Protein AF-A0A0G4LF86-F1 (afdb_monomer)

pLDDT: mean 70.63, std 22.64, range [29.7, 97.62]

Solvent-accessible surface area (backbone atoms only — not comparable to full-atom values): 16455 Å² total; per-residue (Å²): 138,70,73,84,49,50,74,59,53,55,75,73,51,68,95,87,69,81,66,73,85,77,72,66,87,85,78,80,90,78,83,91,79,82,90,82,87,82,90,82,86,87,81,92,76,87,80,82,91,80,80,92,71,90,79,67,81,82,75,79,76,66,95,80,63,58,70,66,57,53,50,51,52,50,51,52,52,51,48,57,51,48,54,51,51,52,47,55,53,47,58,40,63,68,64,40,75,26,64,70,62,46,40,74,77,49,77,77,81,82,67,90,69,78,78,96,65,88,78,97,77,76,84,63,58,64,60,53,52,51,49,34,52,51,8,53,50,45,54,48,49,54,52,47,54,42,53,50,33,52,65,38,96,48,58,66,64,12,42,52,54,31,49,52,53,50,48,54,56,55,60,48,47,60,80,36,64,95,45,89,55,30,67,45,53,51,54,52,49,52,56,52,48,50,56,49,53,51,52,53,52,49,53,54,51,51,53,51,54,50,55,53,50,70,70,57,78,78,73,81,85,82,87,81,94,72,92,78,80,90,79,89,78,96,78,75,92,69,101,74,66,66,67,63,56,52,53,55,62,71,71,64,122

Mean predicted aligned error: 19.76 Å

Foldseek 3Di:
DCPVCQVVVVVLQDPQDDDPVVPDDDDDDDDDDDDDDDDDDDDDDDDDDDDDDDDDPVVVDDSDDDPVVSVVVSVVSVVVVVVVVCVLVVVLVLQQAQVVLLCVVPPDPPPPDDDPDDDPDDPDVVVSVVSNVSNVVSLVVLLVVLVVLCVDPDNVRSLVVSVVSLVSQVVSLVVQVPHSCSVSSVVSSVVSVVVSVVSVVVVVVVVVVVVCVVVVPPDDDDDDDDDDDDDDDDDDDDDPDPVVVVVVVVVPD

Sequence (253 aa):
MNETLQPDIQKFLPEGLPDASKDGADVKRRPSAASTTPTAAASVATPAPDEEAPVSAEAASLPNGPTHVKQLRTLTLVRSRLDSVIKTFGDAMEFVFPPSELSAASGFLSVSAPEPGTGSFSSGAGEQQNTEEKGQQVLKKLREEVADLLKGDDAIAGIEKAAERVEELKELTMVWKGTAEENGRVRFIEGLAKMVEERHRELLREAEDTAKRETGEGNRPRKGSVKAKAEEAKTILGGYGLMSQLQKLRSGL

Structure (mmCIF, N/CA/C/O backbone):
data_AF-A0A0G4LF86-F1
#
_entry.id   AF-A0A0G4LF86-F1
#
loop_
_atom_site.group_PDB
_atom_site.id
_atom_site.type_symbol
_atom_site.label_atom_id
_atom_site.label_alt_id
_atom_site.label_comp_id
_atom_site.label_asym_id
_atom_site.label_entity_id
_atom_site.label_seq_id
_atom_site.pdbx_PDB_ins_code
_atom_site.Cartn_x
_atom_site.Cartn_y
_atom_site.Cartn_z
_atom_site.occupancy
_atom_site.B_iso_or_equiv
_atom_site.auth_seq_id
_atom_site.auth_comp_id
_atom_site.auth_asym_id
_atom_site.auth_atom_id
_atom_site.pdbx_PDB_model_num
ATOM 1 N N . MET A 1 1 ? 25.215 4.877 -29.136 1.00 47.34 1 MET A N 1
ATOM 2 C CA . MET A 1 1 ? 24.343 5.048 -27.951 1.00 47.34 1 MET A CA 1
ATOM 3 C C . MET A 1 1 ? 24.096 3.753 -27.160 1.00 47.34 1 MET A C 1
ATOM 5 O O . MET A 1 1 ? 23.428 3.831 -26.146 1.00 47.34 1 MET A O 1
ATOM 9 N N . ASN A 1 2 ? 24.666 2.593 -27.533 1.00 54.28 2 ASN A N 1
ATOM 10 C CA . ASN A 1 2 ? 24.475 1.328 -26.789 1.00 54.28 2 ASN A CA 1
ATOM 11 C C . ASN A 1 2 ? 25.634 0.975 -25.832 1.00 54.28 2 ASN A C 1
ATOM 13 O O . ASN A 1 2 ? 25.542 0.000 -25.095 1.00 54.28 2 ASN A O 1
ATOM 17 N N . GLU A 1 3 ? 26.730 1.739 -25.841 1.00 60.41 3 GLU A N 1
ATOM 18 C CA . GLU A 1 3 ? 27.951 1.414 -25.082 1.00 60.41 3 GLU A CA 1
ATOM 19 C C . GLU A 1 3 ? 27.844 1.766 -23.590 1.00 60.41 3 GLU A C 1
ATOM 21 O O . GLU A 1 3 ? 28.448 1.101 -22.757 1.00 60.41 3 GLU A O 1
ATOM 26 N N . THR A 1 4 ? 27.015 2.747 -23.216 1.00 66.62 4 THR A N 1
ATOM 27 C CA . THR A 1 4 ? 26.829 3.159 -21.811 1.00 66.62 4 THR A CA 1
ATOM 28 C C . THR A 1 4 ? 26.008 2.172 -20.979 1.00 66.62 4 THR A C 1
ATOM 30 O O . THR A 1 4 ? 26.032 2.261 -19.759 1.00 66.62 4 THR A O 1
ATOM 33 N N . LEU A 1 5 ? 25.304 1.226 -21.615 1.00 65.81 5 LEU A N 1
ATOM 34 C CA . LEU A 1 5 ? 24.469 0.221 -20.940 1.00 65.81 5 LEU A CA 1
ATOM 35 C C . LEU A 1 5 ? 25.213 -1.090 -20.656 1.00 65.81 5 LEU A C 1
ATOM 37 O O . LEU A 1 5 ? 24.779 -1.864 -19.809 1.00 65.81 5 LEU A O 1
ATOM 41 N N . GLN A 1 6 ? 26.337 -1.346 -21.330 1.00 72.31 6 GLN A N 1
ATOM 42 C CA . GLN A 1 6 ? 27.145 -2.551 -21.117 1.00 72.31 6 GLN A CA 1
ATOM 43 C C . GLN A 1 6 ? 27.557 -2.796 -19.652 1.00 72.31 6 GLN A C 1
ATOM 45 O O . GLN A 1 6 ? 27.387 -3.930 -19.199 1.00 72.31 6 GLN A O 1
ATOM 50 N N . PRO A 1 7 ? 28.036 -1.798 -18.875 1.00 72.69 7 PRO A N 1
ATOM 51 C CA . PRO A 1 7 ? 28.409 -2.041 -17.480 1.00 72.69 7 PRO A CA 1
ATOM 52 C C . PRO A 1 7 ? 27.201 -2.388 -16.604 1.00 72.69 7 PRO A C 1
ATOM 54 O O . PRO A 1 7 ? 27.334 -3.143 -15.643 1.00 72.69 7 PRO A O 1
ATOM 57 N N . ASP A 1 8 ? 26.017 -1.871 -16.935 1.00 71.88 8 ASP A N 1
ATOM 58 C CA . ASP A 1 8 ? 24.794 -2.220 -16.223 1.00 71.88 8 ASP A CA 1
ATOM 59 C C . ASP A 1 8 ? 24.326 -3.619 -16.604 1.00 71.88 8 ASP A C 1
ATOM 61 O O . ASP A 1 8 ? 24.021 -4.391 -15.705 1.00 71.88 8 ASP A O 1
ATOM 65 N N . ILE A 1 9 ? 24.375 -3.990 -17.890 1.00 69.69 9 ILE A N 1
ATOM 66 C CA . ILE A 1 9 ? 24.032 -5.332 -18.393 1.00 69.69 9 ILE A CA 1
ATOM 67 C C . ILE A 1 9 ? 24.897 -6.418 -17.733 1.00 69.69 9 ILE A C 1
ATOM 69 O O . ILE A 1 9 ? 24.381 -7.485 -17.402 1.00 69.69 9 ILE A O 1
ATOM 73 N N . GLN A 1 10 ? 26.177 -6.145 -17.461 1.00 69.50 10 GLN A N 1
ATOM 74 C CA . GLN A 1 10 ? 27.060 -7.081 -16.753 1.00 69.50 10 GLN A CA 1
ATOM 75 C C . GLN A 1 10 ? 26.560 -7.427 -15.339 1.00 69.50 10 GLN A C 1
ATOM 77 O O . GLN A 1 10 ? 26.743 -8.558 -14.900 1.00 69.50 10 GLN A O 1
ATOM 82 N N . LYS A 1 11 ? 25.851 -6.517 -14.653 1.00 72.62 11 LYS A N 1
ATOM 83 C CA . LYS A 1 11 ? 25.234 -6.779 -13.333 1.00 72.62 11 LYS A CA 1
ATOM 84 C C . LYS A 1 11 ? 24.068 -7.772 -13.407 1.00 72.62 11 LYS A C 1
ATOM 86 O O . LYS A 1 11 ? 23.594 -8.250 -12.378 1.00 72.62 11 LYS A O 1
ATOM 91 N N . PHE A 1 12 ? 23.563 -8.045 -14.611 1.00 63.25 12 PHE A N 1
ATOM 92 C CA . PHE A 1 12 ? 22.485 -9.000 -14.866 1.00 63.25 12 PHE A CA 1
ATOM 93 C C . PHE A 1 12 ? 23.005 -10.357 -15.362 1.00 63.25 12 PHE A C 1
ATOM 95 O O . PHE A 1 12 ? 22.199 -11.273 -15.534 1.00 63.25 12 PHE A O 1
ATOM 102 N N . LEU A 1 13 ? 24.317 -10.511 -15.582 1.00 71.12 13 LEU A N 1
ATOM 103 C CA . LEU A 1 13 ? 24.917 -11.792 -15.944 1.00 71.12 13 LEU A CA 1
ATOM 104 C C . LEU A 1 13 ? 25.258 -12.593 -14.675 1.00 71.12 13 LEU A C 1
ATOM 106 O O . LEU A 1 13 ? 25.786 -12.022 -13.722 1.00 71.12 13 LEU A O 1
ATOM 110 N N . PRO A 1 14 ? 24.982 -13.909 -14.640 1.00 66.94 14 PRO A N 1
ATOM 111 C CA . PRO A 1 14 ? 25.433 -14.759 -13.543 1.00 66.94 14 PRO A CA 1
ATOM 112 C C . PRO A 1 14 ? 26.968 -14.749 -13.481 1.00 66.94 14 PRO A C 1
ATOM 114 O O . PRO A 1 14 ? 27.623 -14.835 -14.526 1.00 66.94 14 PRO A O 1
ATOM 117 N N . GLU A 1 15 ? 27.537 -14.632 -12.273 1.00 56.16 15 GLU A N 1
ATOM 118 C CA . GLU A 1 15 ? 28.992 -14.634 -12.064 1.00 56.16 15 GLU A CA 1
ATOM 119 C C . GLU A 1 15 ? 29.623 -15.832 -12.792 1.00 56.16 15 GLU A C 1
ATOM 121 O O . GLU A 1 15 ? 29.337 -16.990 -12.488 1.00 56.16 15 GLU A O 1
ATOM 126 N N . GLY A 1 16 ? 30.455 -15.554 -13.804 1.00 55.31 16 GLY A N 1
ATOM 127 C CA . GLY A 1 16 ? 31.191 -16.579 -14.552 1.00 55.31 16 GLY A CA 1
ATOM 128 C C . GLY A 1 16 ? 30.917 -16.687 -16.057 1.00 55.31 16 GLY A C 1
ATOM 129 O O . GLY A 1 16 ? 31.476 -17.589 -16.687 1.00 55.31 16 GLY A O 1
ATOM 130 N N . LEU A 1 17 ? 30.119 -15.806 -16.676 1.00 53.34 17 LEU A N 1
ATOM 131 C CA . LEU A 1 17 ? 30.074 -15.699 -18.145 1.00 53.34 17 LEU A CA 1
ATOM 132 C C . LEU A 1 17 ? 30.996 -14.572 -18.650 1.00 53.34 17 LEU A C 1
ATOM 134 O O . LEU A 1 17 ? 30.827 -13.429 -18.224 1.00 53.34 17 LEU A O 1
ATOM 138 N N . PRO A 1 18 ? 31.955 -14.855 -19.557 1.00 52.56 18 PRO A N 1
ATOM 139 C CA . PRO A 1 18 ? 32.754 -13.808 -20.176 1.00 52.56 18 PRO A CA 1
ATOM 140 C C . PRO A 1 18 ? 31.882 -12.914 -21.061 1.00 52.56 18 PRO A C 1
ATOM 142 O O . PRO A 1 18 ? 30.923 -13.361 -21.694 1.00 52.56 18 PRO A O 1
ATOM 145 N N . ASP A 1 19 ? 32.246 -11.638 -21.088 1.00 54.94 19 ASP A N 1
ATOM 146 C CA . ASP A 1 19 ? 31.599 -10.600 -21.877 1.00 54.94 19 ASP A CA 1
ATOM 147 C C . ASP A 1 19 ? 31.704 -10.925 -23.377 1.00 54.94 19 ASP A C 1
ATOM 149 O O . ASP A 1 19 ? 32.798 -10.939 -23.945 1.00 54.94 19 ASP A O 1
ATOM 153 N N . ALA A 1 20 ? 30.564 -11.176 -24.028 1.00 55.06 20 ALA A N 1
ATOM 154 C CA . ALA A 1 20 ? 30.496 -11.460 -25.463 1.00 55.06 20 ALA A CA 1
ATOM 155 C C . ALA A 1 20 ? 30.977 -10.280 -26.336 1.00 55.06 20 ALA A C 1
ATOM 157 O O . ALA A 1 20 ? 31.131 -10.435 -27.543 1.00 55.06 20 ALA A O 1
ATOM 158 N N . SER A 1 21 ? 31.231 -9.105 -25.747 1.00 52.53 21 SER A N 1
ATOM 159 C CA . SER A 1 21 ? 31.847 -7.970 -26.439 1.00 52.53 21 SER A CA 1
ATOM 160 C C . SER A 1 21 ? 33.374 -8.071 -26.583 1.00 52.53 21 SER A C 1
ATOM 162 O O . SER A 1 21 ? 33.952 -7.297 -27.346 1.00 52.53 21 SER A O 1
ATOM 164 N N . LYS A 1 22 ? 34.040 -9.024 -25.910 1.00 49.78 22 LYS A N 1
ATOM 165 C CA . LYS A 1 22 ? 35.500 -9.214 -26.018 1.00 49.78 22 LYS A CA 1
ATOM 166 C C . LYS A 1 22 ? 35.935 -10.186 -27.120 1.00 49.78 22 LYS A C 1
ATOM 168 O O . LYS A 1 22 ? 37.069 -10.079 -27.576 1.00 49.78 22 LYS A O 1
ATOM 173 N N . ASP A 1 23 ? 35.036 -11.037 -27.611 1.00 45.81 23 ASP A N 1
ATOM 174 C CA . ASP A 1 23 ? 35.306 -12.003 -28.684 1.00 45.81 23 ASP A CA 1
ATOM 175 C C . ASP A 1 23 ? 34.405 -11.721 -29.896 1.00 45.81 23 ASP A C 1
ATOM 177 O O . ASP A 1 23 ? 33.362 -12.346 -30.081 1.00 45.81 23 ASP A O 1
ATOM 181 N N . GLY A 1 24 ? 34.767 -10.737 -30.726 1.00 38.16 24 GLY A N 1
ATOM 182 C CA . GLY A 1 24 ? 33.924 -10.391 -31.875 1.00 38.16 24 GLY A CA 1
ATOM 183 C C . GLY A 1 24 ? 34.435 -9.303 -32.813 1.00 38.16 24 GLY A C 1
ATOM 184 O O . GLY A 1 24 ? 33.628 -8.564 -33.373 1.00 38.16 24 GLY A O 1
ATOM 185 N N . ALA A 1 25 ? 35.749 -9.190 -33.013 1.00 43.00 25 ALA A N 1
ATOM 186 C CA . ALA A 1 25 ? 36.250 -8.597 -34.248 1.00 43.00 25 ALA A CA 1
ATOM 187 C C . ALA A 1 25 ? 36.051 -9.621 -35.382 1.00 43.00 25 ALA A C 1
ATOM 189 O O . ALA A 1 25 ? 36.478 -10.765 -35.263 1.00 43.00 25 ALA A O 1
ATOM 190 N N . ASP A 1 26 ? 35.419 -9.181 -36.472 1.00 42.41 26 ASP A N 1
ATOM 191 C CA . ASP A 1 26 ? 35.193 -9.916 -37.728 1.00 42.41 26 ASP A CA 1
ATOM 192 C C . ASP A 1 26 ? 33.980 -10.876 -37.781 1.00 42.41 26 ASP A C 1
ATOM 194 O O . ASP A 1 26 ? 34.097 -12.091 -37.905 1.00 42.41 26 ASP A O 1
ATOM 198 N N . VAL A 1 27 ? 32.764 -10.311 -37.813 1.00 39.41 27 VAL A N 1
ATOM 199 C CA . VAL A 1 27 ? 31.666 -10.920 -38.587 1.00 39.41 27 VAL A CA 1
ATOM 200 C C . VAL A 1 27 ? 31.181 -9.920 -39.626 1.00 39.41 27 VAL A C 1
ATOM 202 O O . VAL A 1 27 ? 30.462 -8.953 -39.371 1.00 39.41 27 VAL A O 1
ATOM 205 N N . LYS A 1 28 ? 31.658 -10.169 -40.839 1.00 37.38 28 LYS A N 1
ATOM 206 C CA . LYS A 1 28 ? 31.369 -9.468 -42.081 1.00 37.38 28 LYS A CA 1
ATOM 207 C C . LYS A 1 28 ? 29.861 -9.343 -42.321 1.00 37.38 28 LYS A C 1
ATOM 209 O O . LYS A 1 28 ? 29.145 -10.337 -42.417 1.00 37.38 28 LYS A O 1
ATOM 214 N N . ARG A 1 29 ? 29.401 -8.099 -42.494 1.00 43.75 29 ARG A N 1
ATOM 215 C CA . ARG A 1 29 ? 28.088 -7.748 -43.059 1.00 43.75 29 ARG A CA 1
ATOM 216 C C . ARG A 1 29 ? 27.824 -8.557 -44.336 1.00 43.75 29 ARG A C 1
ATOM 218 O O . ARG A 1 29 ? 28.627 -8.498 -45.267 1.00 43.75 29 ARG A O 1
ATOM 225 N N . ARG A 1 30 ? 26.658 -9.201 -44.436 1.00 34.41 30 ARG A N 1
ATOM 226 C CA . ARG A 1 30 ? 26.078 -9.619 -45.722 1.00 34.41 30 ARG A CA 1
ATOM 227 C C . ARG A 1 30 ? 24.570 -9.313 -45.737 1.00 34.41 30 ARG A C 1
ATOM 229 O O . ARG A 1 30 ? 23.933 -9.485 -44.701 1.00 34.41 30 ARG A O 1
ATOM 236 N N . PRO A 1 31 ? 24.022 -8.767 -46.842 1.00 41.94 31 PRO A N 1
ATOM 237 C CA . PRO A 1 31 ? 22.765 -8.027 -46.812 1.00 41.94 31 PRO A CA 1
ATOM 238 C C . PRO A 1 31 ? 21.517 -8.897 -47.009 1.00 41.94 31 PRO A C 1
ATOM 240 O O . PRO A 1 31 ? 21.578 -10.022 -47.496 1.00 41.94 31 PRO A O 1
ATOM 243 N N . SER A 1 32 ? 20.398 -8.271 -46.641 1.00 38.66 32 SER A N 1
ATOM 244 C CA . SER A 1 32 ? 18.997 -8.640 -46.852 1.00 38.66 32 SER A CA 1
ATOM 245 C C . SER A 1 32 ? 18.664 -9.132 -48.268 1.00 38.66 32 SER A C 1
ATOM 247 O O . SER A 1 32 ? 19.041 -8.486 -49.247 1.00 38.66 32 SER A O 1
ATOM 249 N N . ALA A 1 33 ? 17.880 -10.215 -48.356 1.00 33.06 33 ALA A N 1
ATOM 250 C CA . ALA A 1 33 ? 17.027 -10.535 -49.501 1.00 33.06 33 ALA A CA 1
ATOM 251 C C . ALA A 1 33 ? 15.852 -11.456 -49.089 1.00 33.06 33 ALA A C 1
ATOM 253 O O . ALA A 1 33 ? 16.054 -12.599 -48.698 1.00 33.06 33 ALA A O 1
ATOM 254 N N . ALA A 1 34 ? 14.645 -10.890 -49.180 1.00 32.25 34 ALA A N 1
ATOM 255 C CA . ALA A 1 34 ? 13.393 -11.446 -49.713 1.00 32.25 34 ALA A CA 1
ATOM 256 C C . ALA A 1 34 ? 12.906 -12.877 -49.346 1.00 32.25 34 ALA A C 1
ATOM 258 O O . ALA A 1 34 ? 13.444 -13.882 -49.791 1.00 32.25 34 ALA A O 1
ATOM 259 N N . SER A 1 35 ? 11.761 -12.894 -48.645 1.00 38.56 35 SER A N 1
ATOM 260 C CA . SER A 1 35 ? 10.520 -13.660 -48.908 1.00 38.56 35 SER A CA 1
ATOM 261 C C . SER A 1 35 ? 10.581 -15.097 -49.453 1.00 38.56 35 SER A C 1
ATOM 263 O O . SER A 1 35 ? 10.886 -15.284 -50.623 1.00 38.56 35 SER A O 1
ATOM 265 N N . THR A 1 36 ? 10.016 -16.041 -48.687 1.00 32.69 36 THR A N 1
ATOM 266 C CA . THR A 1 36 ? 9.050 -17.054 -49.176 1.00 32.69 36 THR A CA 1
ATOM 267 C C . THR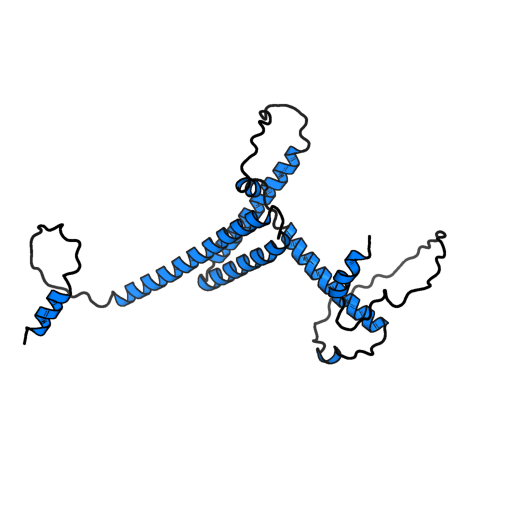 A 1 36 ? 8.313 -17.694 -47.993 1.00 32.69 36 THR A C 1
ATOM 269 O O . THR A 1 36 ? 8.938 -18.248 -47.094 1.00 32.69 36 THR A O 1
ATOM 272 N N . THR A 1 37 ? 6.981 -17.634 -48.008 1.00 39.03 37 THR A N 1
ATOM 273 C CA . THR A 1 37 ? 6.076 -18.514 -47.244 1.00 39.03 37 THR A CA 1
ATOM 274 C C . THR A 1 37 ? 6.182 -19.958 -47.748 1.00 39.03 37 THR A C 1
ATOM 276 O O . THR A 1 37 ? 6.418 -20.152 -48.943 1.00 39.03 37 THR A O 1
ATOM 279 N N . PRO A 1 38 ? 5.900 -20.964 -46.901 1.00 42.81 38 PRO A N 1
ATOM 280 C CA . PRO A 1 38 ? 4.684 -21.732 -47.175 1.00 42.81 38 PRO A CA 1
ATOM 281 C C . PRO A 1 38 ? 3.880 -22.169 -45.935 1.00 42.81 38 PRO A C 1
ATOM 283 O O . PRO A 1 38 ? 4.399 -22.477 -44.867 1.00 42.81 38 PRO A O 1
ATOM 286 N N . THR A 1 39 ? 2.572 -22.213 -46.172 1.00 29.70 39 THR A N 1
ATOM 287 C CA . THR A 1 39 ? 1.485 -22.910 -45.475 1.00 29.70 39 THR A CA 1
ATOM 288 C C . THR A 1 39 ? 1.767 -24.398 -45.221 1.00 29.70 39 THR A C 1
ATOM 290 O O . THR A 1 39 ? 2.185 -25.078 -46.152 1.00 29.70 39 THR A O 1
ATOM 293 N N . ALA A 1 40 ? 1.429 -24.916 -44.028 1.00 32.41 40 ALA A N 1
ATOM 294 C CA . ALA A 1 40 ? 0.478 -26.031 -43.821 1.00 32.41 40 ALA A CA 1
ATOM 295 C C . ALA A 1 40 ? 0.512 -26.611 -42.385 1.00 32.41 40 ALA A C 1
ATOM 297 O O . ALA A 1 40 ? 1.510 -27.166 -41.948 1.00 32.41 40 ALA A O 1
ATOM 298 N N . ALA A 1 41 ? -0.637 -26.478 -41.714 1.00 31.64 41 ALA A N 1
ATOM 299 C CA . ALA A 1 41 ? -1.376 -27.444 -40.889 1.00 31.64 41 ALA A CA 1
ATOM 300 C C . ALA A 1 41 ? -0.693 -28.401 -39.874 1.00 31.64 41 ALA A C 1
ATOM 302 O O . ALA A 1 41 ? 0.139 -29.232 -40.211 1.00 31.64 41 ALA A O 1
ATOM 303 N N . ALA A 1 42 ? -1.331 -28.398 -38.691 1.00 32.81 42 ALA A N 1
ATOM 304 C CA . ALA A 1 42 ? -1.527 -29.479 -37.714 1.00 32.81 42 ALA A CA 1
ATOM 305 C C . ALA A 1 42 ? -0.371 -29.838 -36.759 1.00 32.81 42 ALA A C 1
ATOM 307 O O . ALA A 1 42 ? 0.578 -30.517 -37.119 1.00 32.81 42 ALA A O 1
ATOM 308 N N . SER A 1 43 ? -0.537 -29.535 -35.468 1.00 32.72 43 SER A N 1
ATOM 309 C CA . SER A 1 43 ? -1.156 -30.491 -34.535 1.00 32.72 43 SER A CA 1
ATOM 310 C C . SER A 1 43 ? -1.264 -29.884 -33.135 1.00 32.72 43 SER A C 1
ATOM 312 O O . SER A 1 43 ? -0.302 -29.360 -32.584 1.00 32.72 43 SER A O 1
ATOM 314 N N . VAL A 1 44 ? -2.464 -29.982 -32.571 1.00 40.28 44 VAL A N 1
ATOM 315 C CA . VAL A 1 44 ? -2.785 -29.725 -31.165 1.00 40.28 44 VAL A CA 1
ATOM 316 C C . VAL A 1 44 ? -2.090 -30.776 -30.299 1.00 40.28 44 VAL A C 1
ATOM 318 O O . VAL A 1 44 ? -2.199 -31.965 -30.591 1.00 40.28 44 VAL A O 1
ATOM 321 N N . ALA A 1 45 ? -1.431 -30.347 -29.223 1.00 33.81 45 ALA A N 1
ATOM 322 C CA . ALA A 1 45 ? -1.167 -31.185 -28.057 1.00 33.81 45 ALA A CA 1
ATOM 323 C C . ALA A 1 45 ? -0.967 -30.300 -26.817 1.00 33.81 45 ALA A C 1
ATOM 325 O O . ALA A 1 45 ? 0.068 -29.662 -26.637 1.00 33.81 45 ALA A O 1
ATOM 326 N N . THR A 1 46 ? -1.997 -30.254 -25.979 1.00 40.12 46 THR A N 1
ATOM 327 C CA . THR A 1 46 ? -1.936 -29.873 -24.564 1.00 40.12 46 THR A CA 1
ATOM 328 C C . THR A 1 46 ? -0.993 -30.828 -23.819 1.00 40.12 46 THR A C 1
ATOM 330 O O . THR A 1 46 ? -0.955 -32.015 -24.153 1.00 40.12 46 THR A O 1
ATOM 333 N N . PRO A 1 47 ? -0.302 -30.364 -22.766 1.00 38.69 47 PRO A N 1
ATOM 334 C CA . PRO A 1 47 ? -0.567 -31.004 -21.478 1.00 38.69 47 PRO A CA 1
ATOM 335 C C . PRO A 1 47 ? -0.658 -30.017 -20.304 1.00 38.69 47 PRO A C 1
ATOM 337 O O . PRO A 1 47 ? 0.015 -28.990 -20.252 1.00 38.69 47 PRO A O 1
ATOM 340 N N . ALA A 1 48 ? -1.553 -30.371 -19.383 1.00 37.91 48 ALA A N 1
ATOM 341 C CA . ALA A 1 48 ? -1.731 -29.817 -18.044 1.00 37.91 48 ALA A CA 1
ATOM 342 C C . ALA A 1 48 ? -0.634 -30.366 -17.083 1.00 37.91 48 ALA A C 1
ATOM 344 O O . ALA A 1 48 ? 0.165 -31.197 -17.519 1.00 37.91 48 ALA A O 1
ATOM 345 N N . PRO A 1 49 ? -0.541 -29.872 -15.832 1.00 45.25 49 PRO A N 1
ATOM 346 C CA . PRO A 1 49 ? 0.706 -29.753 -15.080 1.00 45.25 49 PRO A CA 1
ATOM 347 C C . PRO A 1 49 ? 1.077 -31.037 -14.334 1.00 45.25 49 PRO A C 1
ATOM 349 O O . PRO A 1 49 ? 0.205 -31.674 -13.751 1.00 45.25 49 PRO A O 1
ATOM 352 N N . ASP A 1 50 ? 2.372 -31.353 -14.303 1.00 37.19 50 ASP A N 1
ATOM 353 C CA . ASP A 1 50 ? 2.941 -32.342 -13.387 1.00 37.19 50 ASP A CA 1
ATOM 354 C C . ASP A 1 50 ? 3.843 -31.670 -12.349 1.00 37.19 50 ASP A C 1
ATOM 356 O O . ASP A 1 50 ? 4.454 -30.625 -12.585 1.00 37.19 50 ASP A O 1
ATOM 360 N N . GLU A 1 51 ? 3.838 -32.316 -11.193 1.00 39.00 51 GLU A N 1
ATOM 361 C CA . GLU A 1 51 ? 4.262 -31.902 -9.866 1.00 39.00 51 GLU A CA 1
ATOM 362 C C . GLU A 1 51 ? 5.702 -31.380 -9.738 1.00 39.00 51 GLU A C 1
ATOM 364 O O . GLU A 1 51 ? 6.650 -31.836 -10.382 1.00 39.00 51 GLU A O 1
ATOM 369 N N . GLU A 1 52 ? 5.852 -30.442 -8.802 1.00 51.56 52 GLU A N 1
ATOM 370 C CA . GLU A 1 52 ? 7.121 -29.995 -8.244 1.00 51.56 52 GLU A CA 1
ATOM 371 C C . GLU A 1 52 ? 7.868 -31.164 -7.582 1.00 51.56 52 GLU A C 1
ATOM 373 O O . GLU A 1 52 ? 7.417 -31.738 -6.591 1.00 51.56 52 GLU A O 1
ATOM 378 N N . ALA A 1 53 ? 9.068 -31.461 -8.078 1.00 40.59 53 ALA A N 1
ATOM 379 C CA . ALA A 1 53 ? 10.085 -32.192 -7.331 1.00 40.59 53 ALA A CA 1
ATOM 380 C C . ALA A 1 53 ? 11.357 -31.327 -7.236 1.00 40.59 53 ALA A C 1
ATOM 382 O O . ALA A 1 53 ? 11.777 -30.734 -8.236 1.00 40.59 53 ALA A O 1
ATOM 383 N N . PRO A 1 54 ? 11.986 -31.229 -6.049 1.00 46.75 54 PRO A N 1
ATOM 384 C CA . PRO A 1 54 ? 13.047 -30.270 -5.786 1.00 46.75 54 PRO A CA 1
ATOM 385 C C . PRO A 1 54 ? 14.351 -30.755 -6.420 1.00 46.75 54 PRO A C 1
ATOM 387 O O . PRO A 1 54 ? 14.982 -31.700 -5.945 1.00 46.75 54 PRO A O 1
ATOM 390 N N . VAL A 1 55 ? 14.787 -30.104 -7.499 1.00 45.97 55 VAL A N 1
ATOM 391 C CA . VAL A 1 55 ? 16.123 -30.357 -8.046 1.00 45.97 55 VAL A CA 1
ATOM 392 C C . VAL A 1 55 ? 17.162 -29.664 -7.168 1.00 45.97 55 VAL A C 1
ATOM 394 O O . VAL A 1 55 ? 17.221 -28.441 -7.064 1.00 45.97 55 VAL A O 1
ATOM 397 N N . SER A 1 56 ? 17.952 -30.493 -6.489 1.00 41.75 56 SER A N 1
ATOM 398 C CA . SER A 1 56 ? 19.027 -30.130 -5.573 1.00 41.75 56 SER A CA 1
ATOM 399 C C . SER A 1 56 ? 19.930 -29.012 -6.102 1.00 41.75 56 SER A C 1
ATOM 401 O O . SER A 1 56 ? 20.455 -29.072 -7.215 1.00 41.75 56 SER A O 1
ATOM 403 N N . ALA A 1 57 ? 20.201 -28.046 -5.224 1.00 52.28 57 ALA A N 1
ATOM 404 C CA . ALA A 1 57 ? 21.132 -26.934 -5.411 1.00 52.28 57 ALA A CA 1
ATOM 405 C C . ALA A 1 57 ? 22.613 -27.352 -5.610 1.00 52.28 57 ALA A C 1
ATOM 407 O O . ALA A 1 57 ? 23.472 -26.501 -5.824 1.00 52.28 57 ALA A O 1
ATOM 408 N N . GLU A 1 58 ? 22.928 -28.649 -5.599 1.00 46.22 58 GLU A N 1
ATOM 409 C CA . GLU A 1 58 ? 24.296 -29.184 -5.684 1.00 46.22 58 GLU A CA 1
ATOM 410 C C . GLU A 1 58 ? 24.866 -29.224 -7.124 1.00 46.22 58 GLU A C 1
ATOM 412 O O . GLU A 1 58 ? 26.059 -29.431 -7.320 1.00 46.22 58 GLU A O 1
ATOM 417 N N . ALA A 1 59 ? 24.050 -29.005 -8.165 1.00 45.88 59 ALA A N 1
ATOM 418 C CA . ALA A 1 59 ? 24.510 -28.986 -9.566 1.00 45.88 59 ALA A CA 1
ATOM 419 C C . ALA A 1 59 ? 24.869 -27.576 -10.090 1.00 45.88 59 ALA A C 1
ATOM 421 O O . ALA A 1 59 ? 25.132 -27.392 -11.285 1.00 45.88 59 ALA A O 1
ATOM 422 N N . ALA A 1 60 ? 24.861 -26.568 -9.214 1.00 51.78 60 ALA A N 1
ATOM 423 C CA . ALA A 1 60 ? 25.012 -25.160 -9.576 1.00 51.78 60 ALA A CA 1
ATOM 424 C C . ALA A 1 60 ? 26.465 -24.714 -9.853 1.00 51.78 60 ALA A C 1
ATOM 426 O O . ALA A 1 60 ? 26.668 -23.595 -10.316 1.00 51.78 60 ALA A O 1
ATOM 427 N N . SER A 1 61 ? 27.478 -25.563 -9.634 1.00 51.81 61 SER A N 1
ATOM 428 C CA . SER A 1 61 ? 28.891 -25.140 -9.614 1.00 51.81 61 SER A CA 1
ATOM 429 C C . SER A 1 61 ? 29.833 -25.887 -10.570 1.00 51.81 61 SER A C 1
ATOM 431 O O . SER A 1 61 ? 31.032 -25.967 -10.314 1.00 51.81 61 SER A O 1
ATOM 433 N N . LEU A 1 62 ? 29.354 -26.396 -11.713 1.00 50.97 62 LEU A N 1
ATOM 434 C CA . LEU A 1 62 ? 30.260 -26.879 -12.767 1.00 50.97 62 LEU A CA 1
ATOM 435 C C . LEU A 1 62 ? 30.507 -25.788 -13.829 1.00 50.97 62 LEU A C 1
ATOM 437 O O . LEU A 1 62 ? 29.684 -25.626 -14.739 1.00 50.97 62 LEU A O 1
ATOM 441 N N . PRO A 1 63 ? 31.651 -25.071 -13.784 1.00 58.81 63 PRO A N 1
ATOM 442 C CA . PRO A 1 63 ? 31.988 -24.009 -14.739 1.00 58.81 63 PRO A CA 1
ATOM 443 C C . PRO A 1 63 ? 32.206 -24.504 -16.184 1.00 58.81 63 PRO A C 1
ATOM 445 O O . PRO A 1 63 ? 32.345 -23.688 -17.096 1.00 58.81 63 PRO A O 1
ATOM 448 N N . ASN A 1 64 ? 32.160 -25.818 -16.436 1.00 60.44 64 ASN A N 1
ATOM 449 C CA . ASN A 1 64 ? 32.513 -26.450 -17.716 1.00 60.44 64 ASN A CA 1
ATOM 450 C C . ASN A 1 64 ? 31.342 -27.144 -18.440 1.00 60.44 64 ASN A C 1
ATOM 452 O O . ASN A 1 64 ? 31.555 -28.045 -19.247 1.00 60.44 64 ASN A O 1
ATOM 456 N N . GLY A 1 65 ? 30.096 -26.741 -18.174 1.00 66.38 65 GLY A N 1
ATOM 457 C CA . GLY A 1 65 ? 28.946 -27.220 -18.953 1.00 66.38 65 GLY A CA 1
ATOM 458 C C . GLY A 1 65 ? 28.972 -26.747 -20.423 1.00 66.38 65 GLY A C 1
ATOM 459 O O . GLY A 1 65 ? 29.533 -25.681 -20.699 1.00 66.38 65 GLY A O 1
ATOM 460 N N . PRO A 1 66 ? 28.340 -27.484 -21.364 1.00 86.69 66 PRO A N 1
ATOM 461 C CA . PRO A 1 66 ? 28.206 -27.068 -22.763 1.00 86.69 66 PRO A CA 1
ATOM 462 C C . PRO A 1 66 ? 27.608 -25.660 -22.893 1.00 86.69 66 PRO A C 1
ATOM 464 O O . PRO A 1 66 ? 26.740 -25.271 -22.108 1.00 86.69 66 PRO A O 1
ATOM 467 N N . THR A 1 67 ? 28.031 -24.901 -23.906 1.00 82.50 67 THR A N 1
ATOM 468 C CA . THR A 1 67 ? 27.603 -23.505 -24.141 1.00 82.50 67 THR A CA 1
ATOM 469 C C . THR A 1 67 ? 26.082 -23.349 -24.178 1.00 82.50 67 THR A C 1
ATOM 471 O O . THR A 1 67 ? 25.547 -22.453 -23.530 1.00 82.50 67 THR A O 1
ATOM 474 N N . HIS A 1 68 ? 25.374 -24.268 -24.838 1.00 84.56 68 HIS A N 1
ATOM 475 C CA . HIS A 1 68 ? 23.910 -24.274 -24.899 1.00 84.56 68 HIS A CA 1
ATOM 476 C C . HIS A 1 68 ? 23.250 -24.457 -23.524 1.00 84.56 68 HIS A C 1
ATOM 478 O O . HIS A 1 68 ? 22.234 -23.831 -23.243 1.00 84.56 68 HIS A O 1
ATOM 484 N N . VAL A 1 69 ? 23.844 -25.250 -22.625 1.00 86.25 69 VAL A N 1
ATOM 485 C CA . VAL A 1 69 ? 23.324 -25.439 -21.259 1.00 86.25 69 VAL A CA 1
ATOM 486 C C . VAL A 1 69 ? 23.502 -24.162 -20.436 1.00 86.25 69 VAL A C 1
ATOM 488 O O . VAL A 1 69 ? 22.600 -23.780 -19.693 1.00 86.25 69 VAL A O 1
ATOM 491 N N . LYS A 1 70 ? 24.632 -23.459 -20.596 1.00 85.00 70 LYS A N 1
ATOM 492 C CA . LYS A 1 70 ? 24.845 -22.143 -19.971 1.00 85.00 70 LYS A CA 1
ATOM 493 C C . LYS A 1 70 ? 23.836 -21.115 -20.489 1.00 85.00 70 LYS A C 1
ATOM 495 O O . LYS A 1 70 ? 23.214 -20.430 -19.689 1.00 85.00 70 LYS A O 1
ATOM 500 N N . GLN A 1 71 ? 23.625 -21.062 -21.806 1.00 85.94 71 GLN A N 1
ATOM 501 C CA . GLN A 1 71 ? 22.638 -20.177 -22.433 1.00 85.94 71 GLN A CA 1
ATOM 502 C C . GLN A 1 71 ? 21.217 -20.455 -21.933 1.00 85.94 71 GLN A C 1
ATOM 504 O O . GLN A 1 71 ? 20.520 -19.516 -21.567 1.00 85.94 71 GLN A O 1
ATOM 509 N N . LEU A 1 72 ? 20.803 -21.724 -21.853 1.00 91.38 72 LEU A N 1
ATOM 510 C CA . LEU A 1 72 ? 19.489 -22.095 -21.321 1.00 91.38 72 LEU A CA 1
ATOM 511 C C . LEU A 1 72 ? 19.323 -21.667 -19.859 1.00 91.38 72 LEU A C 1
ATOM 513 O O . LEU A 1 72 ? 18.299 -21.087 -19.521 1.00 91.38 72 LEU A O 1
ATOM 517 N N . ARG A 1 73 ? 20.336 -21.867 -19.005 1.00 86.75 73 ARG A N 1
ATOM 518 C CA . ARG A 1 73 ? 20.304 -21.402 -17.604 1.00 86.75 73 ARG A CA 1
ATOM 519 C C . ARG A 1 73 ? 20.174 -19.884 -17.508 1.00 86.75 73 ARG A C 1
ATOM 521 O O . ARG A 1 73 ? 19.353 -19.397 -16.736 1.00 86.75 73 ARG A O 1
ATOM 528 N N . THR A 1 74 ? 20.941 -19.145 -18.311 1.00 89.81 74 THR A N 1
ATOM 529 C CA . THR A 1 74 ? 20.832 -17.684 -18.380 1.00 89.81 74 THR A CA 1
ATOM 530 C C . THR A 1 74 ? 19.440 -17.261 -18.843 1.00 89.81 74 THR A C 1
ATOM 532 O O . THR A 1 74 ? 18.854 -16.378 -18.231 1.00 89.81 74 THR A O 1
ATOM 535 N N . LEU A 1 75 ? 18.869 -17.904 -19.868 1.00 94.00 75 LEU A N 1
ATOM 536 C CA . LEU A 1 75 ? 17.512 -17.602 -20.335 1.00 94.00 75 LEU A CA 1
ATOM 537 C C . LEU A 1 75 ? 16.449 -17.914 -19.273 1.00 94.00 75 LEU A C 1
ATOM 539 O O . LEU A 1 75 ? 1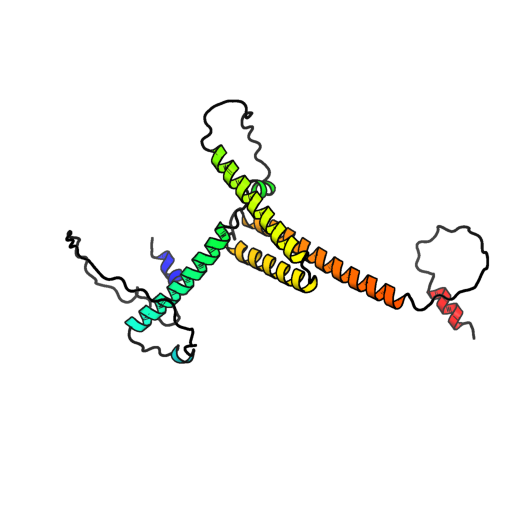5.528 -17.119 -19.109 1.00 94.00 75 LEU A O 1
ATOM 543 N N . THR A 1 76 ? 16.587 -19.006 -18.515 1.00 93.12 76 THR A N 1
ATOM 544 C CA . THR A 1 76 ? 15.689 -19.323 -17.393 1.00 93.12 76 THR A CA 1
ATOM 545 C C . THR A 1 76 ? 15.768 -18.265 -16.292 1.00 93.12 76 THR A C 1
ATOM 547 O O . THR A 1 76 ? 14.730 -17.810 -15.821 1.00 93.12 76 THR A O 1
ATOM 550 N N . LEU A 1 77 ? 16.975 -17.819 -15.925 1.00 92.44 77 LEU A N 1
ATOM 551 C CA . LEU A 1 77 ? 17.175 -16.765 -14.924 1.00 92.44 77 LEU A CA 1
ATOM 552 C C . LEU A 1 77 ? 16.643 -15.404 -15.397 1.00 92.44 77 LEU A C 1
ATOM 554 O O . LEU A 1 77 ? 16.013 -14.671 -14.637 1.00 92.44 77 LEU A O 1
ATOM 558 N N . VAL A 1 78 ? 16.893 -15.052 -16.660 1.00 95.50 78 VAL A N 1
ATOM 559 C CA . VAL A 1 78 ? 16.363 -13.820 -17.256 1.00 95.50 78 VAL A CA 1
ATOM 560 C C . VAL A 1 78 ? 14.841 -13.873 -17.282 1.00 95.50 78 VAL A C 1
ATOM 562 O O . VAL A 1 78 ? 14.210 -12.890 -16.906 1.00 95.50 78 VAL A O 1
ATOM 565 N N . ARG A 1 79 ? 14.245 -15.014 -17.649 1.00 95.56 79 ARG A N 1
ATOM 566 C CA . ARG A 1 79 ? 12.792 -15.201 -17.614 1.00 95.56 79 ARG A CA 1
ATOM 567 C C . ARG A 1 79 ? 12.237 -14.998 -16.206 1.00 95.56 79 ARG A C 1
ATOM 569 O O . ARG A 1 79 ? 11.370 -14.152 -16.044 1.00 95.56 79 ARG A O 1
ATOM 576 N N . SER A 1 80 ? 12.776 -15.680 -15.191 1.00 94.75 80 SER A N 1
ATOM 577 C CA . SER A 1 80 ? 12.284 -15.535 -13.812 1.00 94.75 80 SER A CA 1
ATOM 578 C C . SER A 1 80 ? 12.421 -14.101 -13.293 1.00 94.75 80 SER A C 1
ATOM 580 O O . SER A 1 80 ? 11.553 -13.604 -12.578 1.00 94.75 80 SER A O 1
ATOM 582 N N . ARG A 1 81 ? 13.497 -13.402 -13.678 1.00 93.44 81 ARG A N 1
ATOM 583 C CA . ARG A 1 81 ? 13.697 -11.996 -13.316 1.00 93.44 81 ARG A CA 1
ATOM 584 C C . ARG A 1 81 ? 12.713 -11.072 -14.030 1.00 93.44 81 ARG A C 1
ATOM 586 O O . ARG A 1 81 ? 12.200 -10.153 -13.401 1.00 93.44 81 ARG A O 1
ATOM 593 N N . LEU A 1 82 ? 12.443 -11.305 -15.313 1.00 96.81 82 LEU A N 1
ATOM 594 C CA . LEU A 1 82 ? 11.441 -10.545 -16.060 1.00 96.81 82 LEU A CA 1
ATOM 595 C C . LEU A 1 82 ? 10.036 -10.780 -15.503 1.00 96.81 82 LEU A C 1
ATOM 597 O O . LEU A 1 82 ? 9.318 -9.805 -15.322 1.00 96.81 82 LEU A O 1
ATOM 601 N N . ASP A 1 83 ? 9.676 -12.017 -15.158 1.00 96.75 83 ASP A N 1
ATOM 602 C CA . ASP A 1 83 ? 8.379 -12.339 -14.551 1.00 96.75 83 ASP A CA 1
ATOM 603 C C . ASP A 1 83 ? 8.187 -11.579 -13.223 1.00 96.75 83 ASP A C 1
ATOM 605 O O . ASP A 1 83 ? 7.134 -10.986 -12.988 1.00 96.75 83 ASP A O 1
ATOM 609 N N . SER A 1 84 ? 9.233 -11.499 -12.391 1.00 95.12 84 SER A N 1
ATOM 610 C CA . SER A 1 84 ? 9.218 -10.692 -11.163 1.00 95.12 84 SER A CA 1
ATOM 611 C C . SER A 1 84 ? 9.066 -9.193 -11.439 1.00 95.12 84 SER A C 1
ATOM 613 O O . SER A 1 84 ? 8.247 -8.550 -10.792 1.00 95.12 84 SER A O 1
ATOM 615 N N . VAL A 1 85 ? 9.810 -8.632 -12.398 1.00 95.62 85 VAL A N 1
ATOM 616 C CA . VAL A 1 85 ? 9.706 -7.204 -12.753 1.00 95.62 85 VAL A CA 1
ATOM 617 C C . VAL A 1 85 ? 8.321 -6.879 -13.308 1.00 95.62 85 VAL A C 1
ATOM 619 O O . VAL A 1 85 ? 7.733 -5.874 -12.920 1.00 95.62 85 VAL A O 1
ATOM 622 N N . ILE A 1 86 ? 7.779 -7.729 -14.183 1.00 95.69 86 ILE A N 1
ATOM 623 C CA . ILE A 1 86 ? 6.433 -7.568 -14.743 1.00 95.69 86 ILE A CA 1
ATOM 624 C C . ILE A 1 86 ? 5.395 -7.572 -13.624 1.00 95.69 86 ILE A C 1
ATOM 626 O O . ILE A 1 86 ? 4.519 -6.714 -13.635 1.00 95.69 86 ILE A O 1
ATOM 630 N N . LYS A 1 87 ? 5.518 -8.479 -12.647 1.00 96.25 87 LYS A N 1
ATOM 631 C CA . LYS A 1 87 ? 4.623 -8.511 -11.488 1.00 96.25 87 LYS A CA 1
ATOM 632 C C . LYS A 1 87 ? 4.717 -7.217 -10.677 1.00 96.25 87 LYS A C 1
ATOM 634 O O . LYS A 1 87 ? 3.716 -6.533 -10.531 1.00 96.25 87 LYS A O 1
ATOM 639 N N . THR A 1 88 ? 5.914 -6.824 -10.237 1.00 95.44 88 THR A N 1
ATOM 640 C CA . THR A 1 88 ? 6.093 -5.620 -9.407 1.00 95.44 88 THR A CA 1
ATOM 641 C C . THR A 1 88 ? 5.613 -4.350 -10.112 1.00 95.44 88 THR A C 1
ATOM 643 O O . THR A 1 88 ? 4.941 -3.525 -9.501 1.00 95.44 88 THR A O 1
ATOM 646 N N . PHE A 1 89 ? 5.924 -4.174 -11.400 1.00 95.19 89 PHE A N 1
ATOM 647 C CA . PHE A 1 89 ? 5.438 -3.016 -12.155 1.00 95.19 89 PHE A CA 1
ATOM 648 C C . PHE A 1 89 ? 3.944 -3.115 -12.483 1.00 95.19 89 PHE A C 1
ATOM 650 O O . PHE A 1 89 ? 3.286 -2.084 -12.566 1.00 95.19 89 PHE A O 1
ATOM 657 N N . GLY A 1 90 ? 3.401 -4.323 -12.650 1.00 95.38 90 GLY A N 1
ATOM 658 C CA . GLY A 1 90 ? 1.966 -4.570 -12.792 1.00 95.38 90 GLY A CA 1
ATOM 659 C C . GLY A 1 90 ? 1.198 -4.115 -11.557 1.00 95.38 90 GLY A C 1
ATOM 660 O O . GLY A 1 90 ? 0.357 -3.225 -11.658 1.00 95.38 90 GLY A O 1
ATOM 661 N N . ASP A 1 91 ? 1.580 -4.635 -10.393 1.00 94.94 91 ASP A N 1
ATOM 662 C CA . ASP A 1 91 ? 1.002 -4.273 -9.097 1.00 94.94 91 ASP A CA 1
ATOM 663 C C . ASP A 1 91 ? 1.140 -2.756 -8.850 1.00 94.94 91 ASP A C 1
ATOM 665 O O . ASP A 1 91 ? 0.212 -2.088 -8.389 1.00 94.94 91 ASP A O 1
ATOM 669 N N . ALA A 1 92 ? 2.279 -2.168 -9.239 1.00 94.38 92 ALA A N 1
ATOM 670 C CA . ALA A 1 92 ? 2.508 -0.731 -9.129 1.00 94.38 92 ALA A CA 1
ATOM 671 C C . ALA A 1 92 ? 1.547 0.074 -10.019 1.00 94.38 92 ALA A C 1
ATOM 673 O O . ALA A 1 92 ? 0.981 1.075 -9.585 1.00 94.38 92 ALA A O 1
ATOM 674 N N . MET A 1 93 ? 1.317 -0.368 -11.257 1.00 92.38 93 MET A N 1
ATOM 675 C CA . MET A 1 93 ? 0.370 0.284 -12.165 1.00 92.38 93 MET A CA 1
ATOM 676 C C . MET A 1 93 ? -1.080 0.193 -11.675 1.00 92.38 93 MET A C 1
ATOM 678 O O . MET A 1 93 ? -1.861 1.104 -11.949 1.00 92.38 93 MET A O 1
ATOM 682 N N . GLU A 1 94 ? -1.446 -0.861 -10.943 1.00 91.88 94 GLU A N 1
ATOM 683 C CA . GLU A 1 94 ? -2.771 -0.974 -10.320 1.00 91.88 94 GLU A CA 1
ATOM 684 C C . GLU A 1 94 ? -2.954 0.007 -9.157 1.00 91.88 94 GLU A C 1
ATOM 686 O O . GLU A 1 94 ? -4.058 0.519 -8.939 1.00 91.88 94 GLU A O 1
ATOM 691 N N . PHE A 1 95 ? -1.871 0.350 -8.453 1.00 93.12 95 PHE A N 1
ATOM 692 C CA . PHE A 1 95 ? -1.875 1.400 -7.442 1.00 93.12 95 PHE A CA 1
ATOM 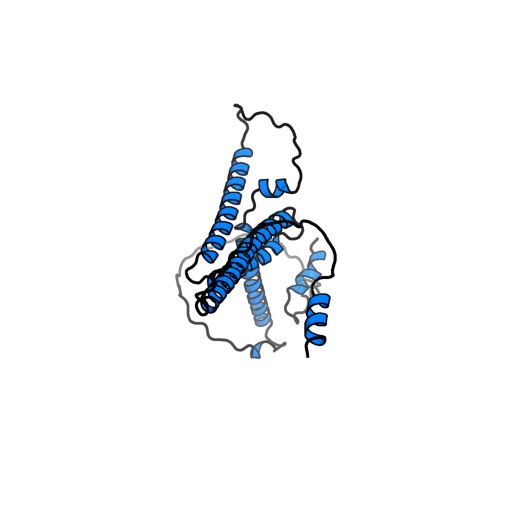693 C C . PHE A 1 95 ? -1.868 2.798 -8.092 1.00 93.12 95 PHE A C 1
ATOM 695 O O . PHE A 1 95 ? -0.887 3.543 -8.055 1.00 93.12 95 PHE A O 1
ATOM 702 N N . VAL A 1 96 ? -2.990 3.180 -8.701 1.00 91.81 96 VAL A N 1
ATOM 703 C CA . VAL A 1 96 ? -3.179 4.500 -9.323 1.00 91.81 96 VAL A CA 1
ATOM 704 C C . VAL A 1 96 ? -3.357 5.576 -8.251 1.00 91.81 96 VAL A C 1
ATOM 706 O O . VAL A 1 96 ? -4.193 5.437 -7.361 1.00 91.81 96 VAL A O 1
ATOM 709 N N . PHE A 1 97 ? -2.607 6.676 -8.361 1.00 90.88 97 PHE A N 1
ATOM 710 C CA . PHE A 1 97 ? -2.675 7.799 -7.427 1.00 90.88 97 PHE A CA 1
ATOM 711 C C . PHE A 1 97 ? -3.362 9.003 -8.093 1.00 90.88 97 PHE A C 1
ATOM 713 O O . PHE A 1 97 ? -2.940 9.408 -9.179 1.00 90.88 97 PHE A O 1
ATOM 720 N N . PRO A 1 98 ? -4.435 9.566 -7.505 1.00 91.12 98 PRO A N 1
ATOM 721 C CA . PRO A 1 98 ? -5.163 10.665 -8.123 1.00 91.12 98 PRO A CA 1
ATOM 722 C C . PRO A 1 98 ? -4.303 11.942 -8.132 1.00 91.12 98 PRO A C 1
ATOM 724 O O . PRO A 1 98 ? -3.633 12.251 -7.140 1.00 91.12 98 PRO A O 1
ATOM 727 N N . PRO A 1 99 ? -4.305 12.716 -9.231 1.00 83.12 99 PRO A N 1
ATOM 728 C CA . PRO A 1 99 ? -3.500 13.931 -9.348 1.00 83.12 99 PRO A CA 1
ATOM 729 C C . PRO A 1 99 ? -3.843 15.009 -8.306 1.00 83.12 99 PRO A C 1
ATOM 731 O O . PRO A 1 99 ? -2.988 15.840 -7.981 1.00 83.12 99 PRO A O 1
ATOM 734 N N . SER A 1 100 ? -5.052 15.006 -7.740 1.00 81.69 100 SER A N 1
ATOM 735 C CA . SER A 1 100 ? -5.411 15.884 -6.616 1.00 81.69 100 SER A CA 1
ATOM 736 C C . SER A 1 100 ? -4.539 15.667 -5.370 1.00 81.69 100 SER A C 1
ATOM 738 O O . SER A 1 100 ? -4.136 16.638 -4.725 1.00 81.69 100 SER A O 1
ATOM 740 N N . GLU A 1 101 ? -4.159 14.423 -5.075 1.00 83.94 101 GLU A N 1
ATOM 741 C CA . GLU A 1 101 ? -3.303 14.075 -3.932 1.00 83.94 101 GLU A CA 1
ATOM 742 C C . GLU A 1 101 ? -1.832 14.466 -4.186 1.00 83.94 101 GLU A C 1
ATOM 744 O O . GLU A 1 101 ? -1.085 14.760 -3.252 1.00 83.94 101 GLU A O 1
ATOM 749 N N . LEU A 1 102 ? -1.417 14.560 -5.457 1.00 73.88 102 LEU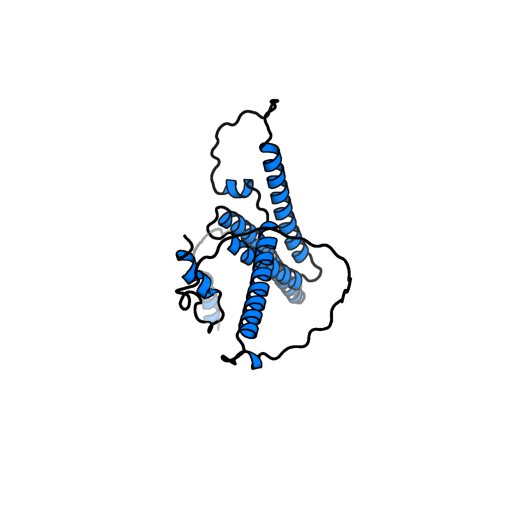 A N 1
ATOM 750 C CA . LEU A 1 102 ? -0.130 15.157 -5.848 1.00 73.88 102 LEU A CA 1
ATOM 751 C C . LEU A 1 102 ? -0.149 16.685 -5.696 1.00 73.88 102 LEU A C 1
ATOM 753 O O . LEU A 1 102 ? 0.829 17.296 -5.257 1.00 73.88 102 LEU A O 1
ATOM 757 N N . SER A 1 103 ? -1.283 17.304 -6.028 1.00 61.31 103 SER A N 1
ATOM 758 C CA . SER A 1 103 ? -1.469 18.761 -6.002 1.00 61.31 103 SER A CA 1
ATOM 759 C C . SER A 1 103 ? -1.496 19.330 -4.579 1.00 61.31 103 SER A C 1
ATOM 761 O O . SER A 1 103 ? -1.103 20.471 -4.361 1.00 61.31 103 SER A O 1
ATOM 763 N N . ALA A 1 104 ? -1.865 18.532 -3.574 1.00 56.47 104 ALA A N 1
ATOM 764 C CA . ALA A 1 104 ? -1.779 18.943 -2.172 1.00 56.47 104 ALA A CA 1
ATOM 765 C C . ALA A 1 104 ? -0.331 19.213 -1.695 1.00 56.47 104 ALA A C 1
ATOM 767 O O . ALA A 1 104 ? -0.129 19.937 -0.718 1.00 56.47 104 ALA A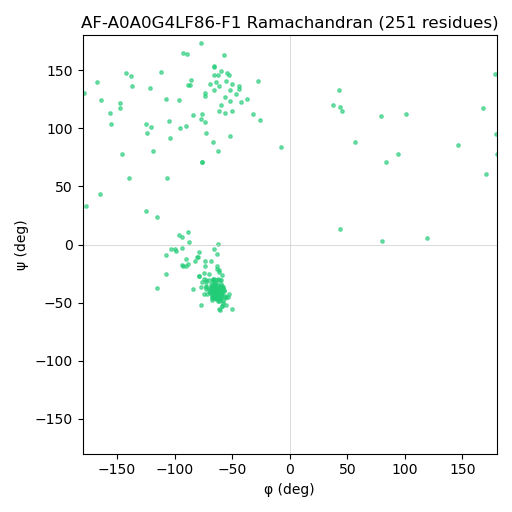 O 1
ATOM 768 N N . ALA A 1 105 ? 0.687 18.665 -2.373 1.00 51.28 105 ALA A N 1
ATOM 769 C CA . ALA A 1 105 ? 2.101 18.893 -2.058 1.00 51.28 105 ALA A CA 1
ATOM 770 C C . ALA A 1 105 ? 2.747 20.039 -2.864 1.00 51.28 105 ALA A C 1
ATOM 772 O O . ALA A 1 105 ? 3.786 20.556 -2.451 1.00 51.28 105 ALA A O 1
ATOM 773 N N . SER A 1 106 ? 2.142 20.462 -3.979 1.00 51.44 106 SER A N 1
ATOM 774 C CA . SER A 1 106 ? 2.610 21.573 -4.813 1.00 51.44 106 SER A CA 1
ATOM 775 C C . SER A 1 106 ? 1.480 22.585 -4.950 1.00 51.44 106 SER A C 1
ATOM 777 O O . SER A 1 106 ? 0.569 22.404 -5.752 1.00 51.44 106 SER A O 1
ATOM 779 N N . GLY A 1 107 ? 1.509 23.612 -4.094 1.00 52.22 107 GLY A N 1
ATOM 780 C CA . GLY A 1 107 ? 0.466 24.629 -3.994 1.00 52.22 107 GLY A CA 1
ATOM 781 C C . GLY A 1 107 ? -0.024 25.091 -5.364 1.00 52.22 107 GLY A C 1
ATOM 782 O O . GLY A 1 107 ? 0.765 25.542 -6.191 1.00 52.22 107 GLY A O 1
ATOM 783 N N . PHE A 1 108 ? -1.332 24.939 -5.570 1.00 56.84 108 PHE A N 1
ATOM 784 C CA . PHE A 1 108 ? -2.081 25.323 -6.758 1.00 56.84 108 PHE A CA 1
ATOM 785 C C . PHE A 1 108 ? -1.500 26.569 -7.440 1.00 56.84 108 PHE A C 1
ATOM 787 O O . PHE A 1 108 ? -1.605 27.688 -6.933 1.00 56.84 108 PHE A O 1
ATOM 794 N N . LEU A 1 109 ? -0.952 26.388 -8.643 1.00 55.38 109 LEU A N 1
ATOM 795 C CA . LEU A 1 109 ? -0.902 27.461 -9.624 1.00 55.38 109 LEU A CA 1
ATOM 796 C C . LEU A 1 109 ? -2.356 27.753 -10.019 1.00 55.38 109 LEU A C 1
ATOM 798 O O . LEU A 1 109 ? -2.882 27.153 -10.954 1.00 55.38 109 LEU A O 1
ATOM 802 N N . SER A 1 110 ? -3.015 28.647 -9.275 1.00 46.62 110 SER A N 1
ATOM 803 C CA . SER A 1 110 ? -4.269 29.289 -9.681 1.00 46.62 110 SER A CA 1
ATOM 804 C C . SER A 1 110 ? -4.008 30.105 -10.945 1.00 46.62 110 SER A C 1
ATOM 806 O O . SER A 1 110 ? -3.801 31.315 -10.910 1.00 46.62 110 SER A O 1
ATOM 808 N N . VAL A 1 111 ? -3.983 29.427 -12.085 1.00 52.75 111 VAL A N 1
ATOM 809 C CA . VAL A 1 111 ? -4.281 30.050 -13.364 1.00 52.75 111 VAL A CA 1
ATOM 810 C C . VAL A 1 111 ? -5.794 30.015 -13.453 1.00 52.75 111 VAL A C 1
ATOM 812 O O . VAL A 1 111 ? -6.374 28.936 -13.526 1.00 52.75 111 VAL A O 1
ATOM 815 N N . SER A 1 112 ? -6.434 31.181 -13.385 1.00 49.38 112 SER A N 1
ATOM 816 C CA . SER A 1 112 ? -7.860 31.346 -13.652 1.00 49.38 112 SER A CA 1
ATOM 817 C C . SER A 1 112 ? -8.206 30.718 -15.007 1.00 49.38 112 SER A C 1
ATOM 819 O O . SER A 1 112 ? -8.056 31.350 -16.050 1.00 49.38 112 SER A O 1
ATOM 821 N N . ALA A 1 113 ? -8.620 29.455 -14.991 1.00 51.50 113 ALA A N 1
ATOM 822 C CA . ALA A 1 113 ? -9.218 28.772 -16.122 1.00 51.50 113 ALA A CA 1
ATOM 823 C C . ALA A 1 113 ? -10.733 29.033 -16.073 1.00 51.50 113 ALA A C 1
ATOM 825 O O . ALA A 1 113 ? -11.312 29.051 -14.983 1.00 51.50 113 ALA A O 1
ATOM 826 N N . PRO A 1 114 ? -11.356 29.316 -17.227 1.00 47.06 114 PRO A N 1
ATOM 827 C CA . PRO A 1 114 ? -12.692 29.883 -17.312 1.00 47.06 114 PRO A CA 1
ATOM 828 C C . PRO A 1 114 ? -13.748 28.961 -16.702 1.00 47.06 114 PRO A C 1
ATOM 830 O O . PRO A 1 114 ? -13.667 27.737 -16.782 1.00 47.06 114 PRO A O 1
ATOM 833 N N . GLU A 1 115 ? -14.741 29.611 -16.105 1.00 44.41 115 GLU A N 1
ATOM 834 C CA . GLU A 1 115 ? -15.981 29.061 -15.569 1.00 44.41 115 GLU A CA 1
ATOM 835 C C . GLU A 1 115 ? -16.529 27.916 -16.450 1.00 44.41 115 GLU A C 1
ATOM 837 O O . GLU A 1 115 ? -16.704 28.110 -17.658 1.00 44.41 115 GLU A O 1
ATOM 842 N N . PRO A 1 116 ? -16.791 26.713 -15.897 1.00 48.41 116 PRO A N 1
ATOM 843 C CA . PRO A 1 116 ? -17.323 25.581 -16.647 1.00 48.41 116 PRO A CA 1
ATOM 844 C C . PRO A 1 116 ? -18.818 25.796 -16.898 1.00 48.41 116 PRO A C 1
ATOM 846 O O . PRO A 1 116 ? -19.682 25.147 -16.317 1.00 48.41 116 PRO A O 1
ATOM 849 N N . GLY A 1 117 ? -19.123 26.742 -17.776 1.00 45.41 117 GLY A N 1
ATOM 850 C CA . GLY A 1 117 ? -20.447 26.991 -18.306 1.00 45.41 117 GLY A CA 1
ATOM 851 C C . GLY A 1 117 ? -20.380 26.934 -19.822 1.00 45.41 117 GLY A C 1
ATOM 852 O O . GLY A 1 117 ? -19.962 27.892 -20.459 1.00 45.41 117 GLY A O 1
ATOM 853 N N . THR A 1 118 ? -20.855 25.829 -20.405 1.00 47.19 118 THR A N 1
ATOM 854 C CA . THR A 1 118 ? -21.314 25.757 -21.808 1.00 47.19 118 THR A CA 1
ATOM 855 C C . THR A 1 118 ? -20.303 26.184 -22.886 1.00 47.19 118 THR A C 1
ATOM 857 O O . THR A 1 118 ? -20.329 27.311 -23.366 1.00 47.19 118 THR A O 1
ATOM 860 N N . GLY A 1 119 ? -19.464 25.262 -23.374 1.00 41.62 119 GLY A N 1
ATOM 861 C CA . GLY A 1 119 ? -18.619 25.576 -24.533 1.00 41.62 119 GLY A CA 1
ATOM 862 C C . GLY A 1 119 ? -17.693 24.462 -25.008 1.00 41.62 119 GLY A C 1
ATOM 863 O O . GLY A 1 119 ? -16.503 24.486 -24.742 1.00 41.62 119 GLY A O 1
ATOM 864 N N . SER A 1 120 ? -18.260 23.491 -25.718 1.00 46.56 120 SER A N 1
ATOM 865 C CA . SER A 1 120 ? -17.647 22.612 -26.729 1.00 46.56 120 SER A CA 1
ATOM 866 C C . SER A 1 120 ? -16.191 22.912 -27.174 1.00 46.56 120 SER A C 1
ATOM 868 O O . SER A 1 120 ? -15.983 23.494 -28.235 1.00 46.56 120 SER A O 1
ATOM 870 N N . PHE A 1 121 ? -15.190 22.430 -26.428 1.00 45.44 121 PHE A N 1
ATOM 871 C CA . PHE A 1 121 ? -13.885 21.945 -26.936 1.00 45.44 121 PHE A CA 1
ATOM 872 C C . PHE A 1 121 ? -13.142 21.132 -25.854 1.00 45.44 121 PHE A C 1
ATOM 874 O O . PHE A 1 121 ? -11.950 21.288 -25.619 1.00 45.44 121 PHE A O 1
ATOM 881 N N . SER A 1 122 ? -13.854 20.254 -25.144 1.00 44.47 122 SER A N 1
ATOM 882 C CA . SER A 1 122 ? -13.266 19.398 -24.109 1.00 44.47 122 SER A CA 1
ATOM 883 C C . SER A 1 122 ? -13.110 17.972 -24.627 1.00 44.47 122 SER A C 1
ATOM 885 O O . SER A 1 122 ? -14.029 17.165 -24.523 1.00 44.47 122 SER A O 1
ATOM 887 N N . SER A 1 123 ? -11.949 17.661 -25.204 1.00 48.34 123 SER A N 1
ATOM 888 C CA . SER A 1 123 ? -11.510 16.272 -25.403 1.00 48.34 123 SER A CA 1
ATOM 889 C C . SER A 1 123 ? -10.441 15.844 -24.391 1.00 48.34 123 SER A C 1
ATOM 891 O O . SER A 1 123 ? -10.046 14.692 -24.404 1.00 48.34 123 SER A O 1
ATOM 893 N N . GLY A 1 124 ? -9.975 16.748 -23.515 1.00 50.47 124 GLY A N 1
ATOM 894 C CA . GLY A 1 124 ? -8.930 16.462 -22.519 1.00 50.47 124 GLY A CA 1
ATOM 895 C C . GLY A 1 124 ? -9.416 16.367 -21.067 1.00 50.47 124 GLY A C 1
ATOM 896 O O . GLY A 1 124 ? -8.794 15.674 -20.268 1.00 50.47 124 GLY A O 1
ATOM 897 N N . ALA A 1 125 ? -10.537 17.011 -20.706 1.00 53.78 125 ALA A N 1
ATOM 898 C CA . ALA A 1 125 ? -11.006 17.007 -19.313 1.00 53.78 125 ALA A CA 1
ATOM 899 C C . ALA A 1 125 ? -11.724 15.701 -18.923 1.00 53.78 125 ALA A C 1
ATOM 901 O O . ALA A 1 125 ? -11.702 15.314 -17.758 1.00 53.78 125 ALA A O 1
ATOM 902 N N . GLY A 1 126 ? -12.335 14.998 -19.885 1.00 59.03 126 GLY A N 1
ATOM 903 C CA . GLY A 1 126 ? -13.032 13.732 -19.624 1.00 59.03 126 GLY A CA 1
ATOM 904 C C . GLY A 1 126 ? -12.094 12.594 -19.204 1.00 59.03 126 GLY A C 1
ATOM 905 O O . GLY A 1 126 ? -12.430 11.814 -18.317 1.00 59.03 126 GLY A O 1
ATOM 906 N N . GLU A 1 127 ? -10.890 12.523 -19.781 1.00 60.59 127 GLU A N 1
ATOM 907 C CA . GLU A 1 127 ? -9.881 11.527 -19.390 1.00 60.59 127 GLU A CA 1
ATOM 908 C C . GLU A 1 127 ? -9.255 11.831 -18.028 1.00 60.59 127 GLU A C 1
ATOM 910 O O . GLU A 1 127 ? -9.035 10.909 -17.246 1.00 60.59 127 GLU A O 1
ATOM 915 N N . GLN A 1 128 ? -9.054 13.110 -17.702 1.00 61.81 128 GLN A N 1
ATOM 916 C CA . GLN A 1 128 ? -8.542 13.542 -16.396 1.00 61.81 128 GLN A CA 1
ATOM 917 C C . GLN A 1 128 ? -9.534 13.250 -15.262 1.00 61.81 128 GLN A C 1
ATOM 919 O O . GLN A 1 128 ? -9.130 12.821 -14.187 1.00 61.81 128 GLN A O 1
ATOM 924 N N . GLN A 1 129 ? -10.837 13.424 -15.503 1.00 66.31 129 GLN A N 1
ATOM 925 C CA . GLN A 1 129 ? -11.871 13.067 -14.525 1.00 66.31 129 GLN A CA 1
ATOM 926 C C . GLN A 1 129 ? -11.950 11.552 -14.296 1.00 66.31 129 GLN A C 1
ATOM 928 O O . GLN A 1 129 ? -12.146 11.107 -13.169 1.00 66.31 129 GLN A O 1
ATOM 933 N N . ASN A 1 130 ? -11.742 10.750 -15.343 1.00 77.69 130 ASN A N 1
ATOM 934 C CA . ASN A 1 130 ? -11.772 9.292 -15.249 1.00 77.69 130 ASN A CA 1
ATOM 935 C C . ASN A 1 130 ? -10.572 8.737 -14.455 1.00 77.69 130 ASN A C 1
ATOM 937 O O . ASN A 1 130 ? -10.736 7.826 -13.644 1.00 77.69 130 ASN A O 1
ATOM 941 N N . THR A 1 131 ? -9.368 9.284 -14.653 1.00 82.00 131 THR A N 1
ATOM 942 C CA . THR A 1 131 ? -8.175 8.876 -13.887 1.00 82.00 131 THR A CA 1
ATOM 943 C C . THR A 1 131 ? -8.206 9.372 -12.445 1.00 82.00 131 THR A C 1
ATOM 945 O O . THR A 1 131 ? -7.810 8.627 -11.550 1.00 82.00 131 THR A O 1
ATOM 948 N N . GLU A 1 132 ? -8.733 10.574 -12.204 1.00 87.62 132 GLU A N 1
ATOM 949 C CA . GLU A 1 132 ? -8.985 11.101 -10.860 1.00 87.62 132 GLU A CA 1
ATOM 950 C C . GLU A 1 132 ? -9.941 10.190 -10.080 1.00 87.62 132 GLU A C 1
ATOM 952 O O . GLU A 1 132 ? -9.604 9.727 -8.990 1.00 87.62 132 GLU A O 1
ATOM 957 N N . GLU A 1 133 ? -11.102 9.866 -10.657 1.00 89.00 133 GLU A N 1
ATOM 958 C CA . GLU A 1 133 ? -12.096 9.018 -9.996 1.00 89.00 133 GLU A CA 1
ATOM 959 C C . GLU A 1 133 ? -11.545 7.611 -9.723 1.00 89.00 133 GLU A C 1
ATOM 961 O O . GLU A 1 133 ? -11.678 7.094 -8.612 1.00 89.00 133 GLU A O 1
ATOM 966 N N . LYS A 1 134 ? -10.858 7.002 -10.699 1.00 91.06 134 LYS A N 1
ATOM 967 C CA . LYS A 1 134 ? -10.207 5.694 -10.521 1.00 91.06 134 LYS A CA 1
ATOM 968 C C . LYS A 1 134 ? -9.166 5.717 -9.410 1.00 91.06 134 LYS A C 1
ATOM 970 O O . LYS A 1 134 ? -9.173 4.819 -8.572 1.00 91.06 134 LYS A O 1
ATOM 975 N N . GLY A 1 135 ? -8.303 6.733 -9.381 1.00 91.75 135 GLY A N 1
ATOM 976 C CA . GLY A 1 135 ? -7.303 6.892 -8.329 1.00 91.75 135 GLY A CA 1
ATOM 977 C C . GLY A 1 135 ? -7.962 6.978 -6.954 1.00 91.75 135 GLY A C 1
ATOM 978 O O . GLY A 1 135 ? -7.642 6.199 -6.060 1.00 91.75 135 GLY A O 1
ATOM 979 N N . GLN A 1 136 ? -8.969 7.839 -6.793 1.00 93.12 136 GLN A N 1
ATOM 980 C CA . GLN A 1 136 ? -9.703 7.945 -5.528 1.00 93.12 136 GLN A CA 1
ATOM 981 C C . GLN A 1 136 ? -10.353 6.619 -5.107 1.00 93.12 136 GLN A C 1
ATOM 983 O O . GLN A 1 136 ? -10.296 6.249 -3.932 1.00 93.12 136 GLN A O 1
ATOM 988 N N . GLN A 1 137 ? -10.939 5.878 -6.053 1.00 94.94 137 GLN A N 1
ATOM 989 C CA . GLN A 1 137 ? -11.516 4.561 -5.782 1.00 94.94 137 GLN A CA 1
ATOM 990 C C . GLN A 1 137 ? -10.457 3.548 -5.331 1.00 94.94 137 GLN A C 1
ATOM 992 O O . GLN A 1 137 ? -10.718 2.796 -4.396 1.00 94.94 137 GLN A O 1
ATOM 997 N N . VAL A 1 138 ? -9.272 3.529 -5.947 1.00 95.31 138 VAL A N 1
ATOM 998 C CA . VAL A 1 138 ? -8.164 2.647 -5.540 1.00 95.31 138 VAL A CA 1
ATOM 999 C C . VAL A 1 138 ? -7.712 2.973 -4.116 1.00 95.31 138 VAL A C 1
ATOM 1001 O O . VAL A 1 138 ? -7.663 2.084 -3.269 1.00 95.31 138 VAL A O 1
ATOM 1004 N N . LEU A 1 139 ? -7.477 4.249 -3.804 1.00 95.12 139 LEU A N 1
ATOM 1005 C CA . LEU A 1 139 ? -7.072 4.683 -2.461 1.00 95.12 139 LEU A CA 1
ATOM 1006 C C . LEU A 1 139 ? -8.137 4.352 -1.408 1.00 95.12 139 LEU A C 1
ATOM 1008 O O . LEU A 1 139 ? -7.812 3.960 -0.288 1.00 95.12 139 LEU A O 1
ATOM 1012 N N . LYS A 1 140 ? -9.418 4.515 -1.752 1.00 96.19 140 LYS A N 1
ATOM 1013 C CA . LYS A 1 140 ? -10.533 4.144 -0.877 1.00 96.19 140 LYS A CA 1
ATOM 1014 C C . LYS A 1 140 ? -10.564 2.636 -0.627 1.00 96.19 140 LYS A C 1
ATOM 1016 O O . LYS A 1 140 ? -10.640 2.243 0.532 1.00 96.19 140 LYS A O 1
ATOM 1021 N N . LYS A 1 141 ? -10.430 1.819 -1.674 1.00 96.81 141 LYS A N 1
ATOM 1022 C CA . LYS A 1 141 ? -10.383 0.355 -1.555 1.00 96.81 141 LYS A CA 1
ATOM 1023 C C . LYS A 1 141 ? -9.234 -0.109 -0.667 1.00 96.81 141 LYS A C 1
ATOM 1025 O O . LYS A 1 141 ? -9.463 -0.944 0.190 1.00 96.81 141 LYS A O 1
ATOM 1030 N N . LEU A 1 142 ? -8.042 0.473 -0.804 1.00 96.56 142 LEU A N 1
ATOM 1031 C CA . LEU A 1 142 ? -6.899 0.129 0.052 1.00 96.56 142 LEU A CA 1
ATOM 1032 C C . LEU A 1 142 ? -7.150 0.480 1.527 1.00 96.56 142 LEU A C 1
ATOM 1034 O O . LEU A 1 142 ? -6.808 -0.293 2.417 1.00 96.56 142 LEU A O 1
ATOM 1038 N N . ARG A 1 143 ? -7.785 1.628 1.807 1.00 96.75 143 ARG A N 1
ATOM 1039 C CA . ARG A 1 143 ? -8.192 1.980 3.179 1.00 96.75 143 ARG A CA 1
ATOM 1040 C C . ARG A 1 143 ? -9.240 1.013 3.726 1.00 96.75 143 ARG A C 1
ATOM 1042 O O . ARG A 1 143 ? -9.166 0.657 4.895 1.00 96.75 143 ARG A O 1
ATOM 1049 N N . GLU A 1 144 ? -10.214 0.628 2.906 1.00 97.31 144 GLU A N 1
ATOM 1050 C CA . GLU A 1 144 ? -11.261 -0.331 3.277 1.00 97.31 144 GLU A CA 1
ATOM 1051 C C . GLU A 1 144 ? -10.675 -1.721 3.534 1.00 97.31 144 GLU A C 1
ATOM 1053 O O . GLU A 1 144 ? -10.955 -2.293 4.577 1.00 97.31 144 GLU A O 1
ATOM 1058 N N . GLU A 1 145 ? -9.787 -2.203 2.666 1.00 96.31 145 GLU A N 1
ATOM 1059 C CA . GLU A 1 145 ? -9.072 -3.474 2.815 1.00 96.31 145 GLU A CA 1
ATOM 1060 C C . GLU A 1 145 ? -8.327 -3.540 4.157 1.00 96.31 145 GLU A C 1
ATOM 1062 O O . GLU A 1 145 ? -8.545 -4.460 4.945 1.00 96.31 145 GLU A O 1
ATOM 1067 N N . VAL A 1 146 ? -7.517 -2.523 4.472 1.00 96.81 146 VAL A N 1
ATOM 1068 C CA . VAL A 1 146 ? -6.805 -2.440 5.759 1.00 96.81 146 VAL A CA 1
ATOM 1069 C C . VAL A 1 146 ? -7.787 -2.329 6.930 1.00 96.81 146 VAL A C 1
ATOM 1071 O O . VAL A 1 146 ? -7.615 -2.997 7.948 1.00 96.81 146 VAL A O 1
ATOM 1074 N N . ALA A 1 147 ? -8.842 -1.521 6.804 1.00 96.31 147 ALA A N 1
ATOM 1075 C CA . ALA A 1 147 ? -9.846 -1.382 7.855 1.00 96.31 147 ALA A CA 1
ATOM 1076 C C . ALA A 1 147 ? -10.622 -2.682 8.108 1.00 96.31 147 ALA A C 1
ATOM 1078 O O . ALA A 1 147 ? -11.031 -2.926 9.240 1.00 96.31 147 ALA A O 1
ATOM 1079 N N . ASP A 1 148 ? -10.843 -3.500 7.084 1.00 96.06 148 ASP A N 1
ATOM 1080 C CA . ASP A 1 148 ? -11.548 -4.772 7.197 1.00 96.06 148 ASP A CA 1
ATOM 1081 C C . ASP A 1 148 ? -10.653 -5.855 7.806 1.00 96.06 148 ASP A C 1
ATOM 1083 O O . ASP A 1 148 ? -11.123 -6.597 8.668 1.00 96.06 148 ASP A O 1
ATOM 1087 N N . LEU A 1 149 ? -9.351 -5.872 7.484 1.00 94.56 149 LEU A N 1
ATOM 1088 C CA . LEU A 1 149 ? -8.367 -6.710 8.186 1.00 94.56 149 LEU A CA 1
ATOM 1089 C C . LEU A 1 149 ? -8.343 -6.411 9.694 1.00 94.56 149 LEU A C 1
ATOM 1091 O O . LEU A 1 149 ? -8.306 -7.332 10.508 1.00 94.56 149 LEU A O 1
ATOM 1095 N N . LEU A 1 150 ? -8.447 -5.134 10.074 1.00 93.75 150 LEU A N 1
ATOM 1096 C CA . LEU A 1 150 ? -8.464 -4.696 11.474 1.00 93.75 150 LEU A CA 1
ATOM 1097 C C . LEU A 1 150 ? -9.776 -5.003 12.221 1.00 93.75 150 LEU A C 1
ATOM 1099 O O . LEU A 1 150 ? -9.785 -4.974 13.450 1.00 93.75 150 LEU A O 1
ATOM 1103 N N . LYS A 1 151 ? -10.886 -5.262 11.515 1.00 92.06 151 LYS A N 1
ATOM 1104 C CA . LYS A 1 151 ? -12.191 -5.631 12.108 1.00 92.06 151 LYS A CA 1
ATOM 1105 C C . LYS A 1 151 ? -12.405 -7.143 12.213 1.00 92.06 151 LYS A C 1
ATOM 1107 O O . LYS A 1 151 ? -13.472 -7.552 12.668 1.00 92.06 151 LYS A O 1
ATOM 1112 N N . GLY A 1 152 ? -11.463 -7.949 11.723 1.00 87.12 152 GLY A N 1
ATOM 1113 C CA . GLY A 1 152 ? -11.589 -9.403 11.703 1.00 87.12 152 GLY A CA 1
ATOM 1114 C C . GLY A 1 152 ? -11.817 -10.009 13.092 1.00 87.12 152 GLY A C 1
ATOM 1115 O O . GLY A 1 152 ? -11.555 -9.380 14.114 1.00 87.12 152 GLY A O 1
ATOM 1116 N N . ASP A 1 153 ? -12.288 -11.258 13.114 1.00 84.31 153 ASP A N 1
ATOM 1117 C CA . ASP A 1 153 ? -12.669 -11.961 14.350 1.00 84.31 153 ASP A CA 1
ATOM 1118 C C . ASP A 1 153 ? -11.508 -12.112 15.352 1.00 84.31 153 ASP A C 1
ATOM 1120 O O . ASP A 1 153 ? -11.726 -12.128 16.563 1.00 84.31 153 ASP A O 1
ATOM 1124 N N . ASP A 1 154 ? -10.272 -12.211 14.852 1.00 90.81 154 ASP A N 1
ATOM 1125 C CA . ASP A 1 154 ? -9.053 -12.218 15.659 1.00 90.81 154 ASP A CA 1
ATOM 1126 C C . ASP A 1 154 ? -8.342 -10.869 15.539 1.00 90.81 154 ASP A C 1
ATOM 1128 O O . ASP A 1 154 ? -7.725 -10.554 14.519 1.00 90.81 154 ASP A O 1
ATOM 1132 N N . ALA A 1 155 ? -8.422 -10.079 16.607 1.00 89.81 155 ALA A N 1
ATOM 1133 C CA . ALA A 1 155 ? -7.881 -8.731 16.639 1.00 89.81 155 ALA A CA 1
ATOM 1134 C C . ALA A 1 155 ? -6.343 -8.694 16.547 1.00 89.81 155 ALA A C 1
ATOM 1136 O O . ALA A 1 155 ? -5.790 -7.747 15.989 1.00 89.81 155 ALA A O 1
ATOM 1137 N N . ILE A 1 156 ? -5.639 -9.717 17.052 1.00 91.69 156 ILE A N 1
ATOM 1138 C CA . ILE A 1 156 ? -4.169 -9.771 17.006 1.00 91.69 156 ILE A CA 1
ATOM 1139 C C . ILE A 1 156 ? -3.723 -10.165 15.598 1.00 91.69 156 ILE A C 1
ATOM 1141 O O . ILE A 1 156 ? -2.963 -9.429 14.968 1.00 91.69 156 ILE A O 1
ATOM 1145 N N . ALA A 1 157 ? -4.260 -11.266 15.065 1.00 94.00 157 ALA A N 1
ATOM 1146 C CA . ALA A 1 157 ? -3.942 -11.701 13.706 1.00 94.00 157 ALA A CA 1
ATOM 1147 C C . ALA A 1 157 ? -4.401 -10.683 12.644 1.00 94.00 157 ALA A C 1
ATOM 1149 O O . ALA A 1 157 ? -3.777 -10.557 11.590 1.00 94.00 157 ALA A O 1
ATOM 1150 N N . GLY A 1 158 ? -5.483 -9.943 12.906 1.00 94.19 158 GLY A N 1
ATOM 1151 C CA . GLY A 1 158 ? -5.959 -8.854 12.053 1.00 94.19 158 GLY A CA 1
ATOM 1152 C C . GLY A 1 158 ? -4.969 -7.693 11.967 1.00 94.19 158 GLY A C 1
ATOM 1153 O O . GLY A 1 158 ? -4.716 -7.185 10.875 1.00 94.19 158 GLY A O 1
ATOM 1154 N N . ILE A 1 159 ? -4.346 -7.314 13.090 1.00 95.75 159 ILE A N 1
ATOM 1155 C CA . ILE A 1 159 ? -3.287 -6.293 13.117 1.00 95.75 159 ILE A CA 1
ATOM 1156 C C . ILE A 1 159 ? -2.043 -6.765 12.370 1.00 95.75 159 ILE A C 1
ATOM 1158 O O . ILE A 1 159 ? -1.489 -5.987 11.599 1.00 95.75 159 ILE A O 1
ATOM 1162 N N . GLU A 1 160 ? -1.612 -8.012 12.568 1.00 96.00 160 GLU A N 1
ATOM 1163 C CA . GLU A 1 160 ? -0.433 -8.558 11.881 1.00 96.00 160 GLU A CA 1
ATOM 1164 C C . GLU A 1 160 ? -0.624 -8.561 10.360 1.00 96.00 160 GLU A C 1
ATOM 1166 O O . GLU A 1 160 ? 0.212 -8.024 9.636 1.00 96.00 160 GLU A O 1
ATOM 1171 N N . LYS A 1 161 ? -1.769 -9.055 9.876 1.00 96.88 161 LYS A N 1
ATOM 1172 C CA . LYS A 1 161 ? -2.101 -9.045 8.441 1.00 96.88 161 LYS A CA 1
ATOM 1173 C C . LYS A 1 161 ? -2.228 -7.631 7.882 1.00 96.88 161 LYS A C 1
ATOM 1175 O O . LYS A 1 161 ? -1.805 -7.364 6.761 1.00 96.88 161 LYS A O 1
ATOM 1180 N N . ALA A 1 162 ? -2.818 -6.713 8.646 1.00 97.06 162 ALA A N 1
ATOM 1181 C CA . ALA A 1 162 ? -2.913 -5.317 8.238 1.00 97.06 162 ALA A CA 1
ATOM 1182 C C . ALA A 1 162 ? -1.525 -4.655 8.159 1.00 97.06 162 ALA A C 1
ATOM 1184 O O . ALA A 1 162 ? -1.275 -3.877 7.240 1.00 97.06 162 ALA A O 1
ATOM 1185 N N . ALA A 1 163 ? -0.618 -4.977 9.085 1.00 96.88 163 ALA A N 1
ATOM 1186 C CA . ALA A 1 163 ? 0.760 -4.499 9.069 1.00 96.88 163 ALA A CA 1
ATOM 1187 C C . ALA A 1 163 ? 1.544 -5.057 7.871 1.00 96.88 163 ALA A C 1
ATOM 1189 O O . ALA A 1 163 ? 2.181 -4.278 7.165 1.00 96.88 163 ALA A O 1
ATOM 1190 N N . GLU A 1 164 ? 1.429 -6.361 7.597 1.00 97.62 164 GLU A N 1
ATOM 1191 C CA . GLU A 1 164 ? 2.018 -7.018 6.421 1.00 97.62 164 GLU A CA 1
ATOM 1192 C C . GLU A 1 164 ? 1.537 -6.347 5.128 1.00 97.62 164 GLU A C 1
ATOM 1194 O O . GLU A 1 164 ? 2.338 -5.944 4.287 1.00 97.62 164 GLU A O 1
ATOM 1199 N N . ARG A 1 165 ? 0.230 -6.087 5.013 1.00 97.00 165 ARG A N 1
ATOM 1200 C CA . ARG A 1 165 ? -0.332 -5.411 3.841 1.00 97.00 165 ARG A CA 1
ATOM 1201 C C . ARG A 1 165 ? 0.203 -3.989 3.648 1.00 97.00 165 ARG A C 1
ATOM 1203 O O . ARG A 1 165 ? 0.457 -3.556 2.523 1.00 97.00 165 ARG A O 1
ATOM 1210 N N . VAL A 1 166 ? 0.373 -3.236 4.734 1.00 97.31 166 VAL A N 1
ATOM 1211 C CA . VAL A 1 166 ? 0.971 -1.890 4.691 1.00 97.31 166 VAL A CA 1
ATOM 1212 C C . VAL A 1 166 ? 2.450 -1.954 4.293 1.00 97.31 166 VAL A C 1
ATOM 1214 O O . VAL A 1 166 ? 2.927 -1.070 3.574 1.00 97.31 166 VAL A O 1
ATOM 1217 N N . GLU A 1 167 ? 3.171 -2.993 4.713 1.00 97.00 167 GLU A N 1
ATOM 1218 C CA . GLU A 1 167 ? 4.560 -3.233 4.324 1.00 97.00 167 GLU A CA 1
ATOM 1219 C C . GLU A 1 167 ? 4.692 -3.555 2.828 1.00 97.00 167 GLU A C 1
ATOM 1221 O O . GLU A 1 167 ? 5.502 -2.923 2.150 1.00 97.00 167 GLU A O 1
ATOM 1226 N N . GLU A 1 168 ? 3.829 -4.409 2.271 1.00 95.94 168 GLU A N 1
ATOM 1227 C CA . GLU A 1 168 ? 3.788 -4.685 0.825 1.00 95.94 168 GLU A CA 1
ATOM 1228 C C . GLU A 1 168 ? 3.606 -3.401 -0.005 1.00 95.94 168 GLU A C 1
ATOM 1230 O O . GLU A 1 168 ? 4.314 -3.156 -0.986 1.00 95.94 168 GLU A O 1
ATOM 1235 N N . LEU A 1 169 ? 2.678 -2.526 0.406 1.00 96.19 169 LEU A N 1
ATOM 1236 C CA . LEU A 1 169 ? 2.444 -1.239 -0.263 1.00 96.19 169 LEU A CA 1
ATOM 1237 C C . LEU A 1 169 ? 3.670 -0.315 -0.179 1.00 96.19 169 LEU A C 1
ATOM 1239 O O . LEU A 1 169 ? 3.961 0.452 -1.109 1.00 96.19 169 LEU A O 1
ATOM 1243 N N . LYS A 1 170 ? 4.414 -0.384 0.927 1.00 96.06 170 LYS A N 1
ATOM 1244 C CA . LYS A 1 170 ? 5.656 0.370 1.114 1.00 96.06 170 LYS A CA 1
ATOM 1245 C C . LYS A 1 170 ? 6.757 -0.129 0.182 1.00 96.06 170 LYS A C 1
ATOM 1247 O O . LYS A 1 170 ? 7.441 0.700 -0.419 1.00 96.06 170 LYS A O 1
ATOM 1252 N N . GLU A 1 171 ? 6.908 -1.440 0.018 1.00 95.31 171 GLU A N 1
ATOM 1253 C CA . GLU A 1 171 ? 7.857 -2.013 -0.944 1.00 95.31 171 GLU A CA 1
ATOM 1254 C C . GLU A 1 171 ? 7.532 -1.578 -2.373 1.00 95.31 171 GLU A C 1
ATOM 1256 O O . GLU A 1 171 ? 8.417 -1.133 -3.108 1.00 95.31 171 GLU A O 1
ATOM 1261 N N . LEU A 1 172 ? 6.249 -1.601 -2.738 1.00 95.25 172 LEU A N 1
ATOM 1262 C CA . LEU A 1 172 ? 5.786 -1.181 -4.057 1.00 95.25 172 LEU A CA 1
ATOM 1263 C C . LEU A 1 172 ? 6.143 0.280 -4.362 1.00 95.25 172 LEU A C 1
ATOM 1265 O O . LEU A 1 172 ? 6.484 0.626 -5.494 1.00 95.25 172 LEU A O 1
ATOM 1269 N N . THR A 1 173 ? 6.147 1.140 -3.340 1.00 93.88 173 THR A N 1
ATOM 1270 C CA . THR A 1 173 ? 6.465 2.571 -3.479 1.00 93.88 173 THR A CA 1
ATOM 1271 C C . THR A 1 173 ? 7.888 2.822 -3.991 1.00 93.88 173 THR A C 1
ATOM 1273 O O . THR A 1 173 ? 8.147 3.855 -4.613 1.00 93.88 173 THR A O 1
ATOM 1276 N N . MET A 1 174 ? 8.801 1.856 -3.839 1.00 94.25 174 MET A N 1
ATOM 1277 C CA . MET A 1 174 ? 10.167 1.942 -4.367 1.00 94.25 174 MET A CA 1
ATOM 1278 C C . MET A 1 174 ? 10.212 2.131 -5.890 1.00 94.25 174 MET A C 1
ATOM 1280 O O . MET A 1 174 ? 11.164 2.732 -6.391 1.00 94.25 174 MET A O 1
ATOM 1284 N N . VAL A 1 175 ? 9.182 1.686 -6.621 1.00 95.25 175 VAL A N 1
ATOM 1285 C CA . VAL A 1 175 ? 9.056 1.879 -8.078 1.00 95.25 175 VAL A CA 1
ATOM 1286 C C . VAL A 1 175 ? 8.974 3.364 -8.456 1.00 95.25 175 VAL A C 1
ATOM 1288 O O . VAL A 1 175 ? 9.460 3.761 -9.513 1.00 95.25 175 VAL A O 1
ATOM 1291 N N . TRP A 1 176 ? 8.424 4.204 -7.577 1.00 94.19 176 TRP A N 1
ATOM 1292 C CA . TRP A 1 176 ? 8.253 5.644 -7.798 1.00 94.19 176 TRP A CA 1
ATOM 1293 C C . TRP A 1 176 ? 9.359 6.498 -7.191 1.00 94.19 176 TRP A C 1
ATOM 1295 O O . TRP A 1 176 ? 9.244 7.725 -7.193 1.00 94.19 176 TRP A O 1
ATOM 1305 N N . LYS A 1 177 ? 10.431 5.895 -6.678 1.00 93.88 177 LYS A N 1
ATOM 1306 C CA . LYS A 1 177 ? 11.537 6.634 -6.072 1.00 93.88 177 LYS A CA 1
ATOM 1307 C C . LYS A 1 177 ? 12.124 7.661 -7.049 1.00 93.88 177 LYS A C 1
ATOM 1309 O O . LYS A 1 177 ? 12.509 7.322 -8.166 1.00 93.88 177 LYS A O 1
ATOM 1314 N N . GLY A 1 178 ? 12.213 8.918 -6.620 1.00 91.31 178 GLY A N 1
ATOM 1315 C CA . GLY A 1 178 ? 12.670 10.044 -7.434 1.00 91.31 178 GLY A CA 1
ATOM 1316 C C . GLY A 1 178 ? 11.615 10.624 -8.383 1.00 91.31 178 GLY A C 1
ATOM 1317 O O . GLY A 1 178 ? 11.931 11.541 -9.141 1.00 91.31 178 GLY A O 1
ATOM 1318 N N . THR A 1 179 ? 10.377 10.124 -8.361 1.00 90.25 179 THR A N 1
ATOM 1319 C CA . THR A 1 179 ? 9.258 10.698 -9.125 1.00 90.25 179 THR A CA 1
ATOM 1320 C C . THR A 1 179 ? 8.480 11.716 -8.288 1.00 90.25 179 THR A C 1
ATOM 1322 O O . THR A 1 179 ? 8.569 11.743 -7.061 1.00 90.25 179 THR A O 1
ATOM 1325 N N . ALA A 1 180 ? 7.655 12.535 -8.946 1.00 87.94 180 ALA A N 1
ATOM 1326 C CA . ALA A 1 180 ? 6.779 13.490 -8.263 1.00 87.94 180 ALA A CA 1
ATOM 1327 C C . ALA A 1 180 ? 5.728 12.817 -7.355 1.00 87.94 180 ALA A C 1
ATOM 1329 O O . ALA A 1 180 ? 5.181 13.468 -6.466 1.00 87.94 180 ALA A O 1
ATOM 1330 N N . GLU A 1 181 ? 5.454 11.525 -7.558 1.00 89.38 181 GLU A N 1
ATOM 1331 C CA . GLU A 1 181 ? 4.433 10.785 -6.813 1.00 89.38 181 GLU A CA 1
ATOM 1332 C C . GLU A 1 181 ? 4.953 10.147 -5.522 1.00 89.38 181 GLU A C 1
ATOM 1334 O O . GLU A 1 181 ? 4.148 9.803 -4.656 1.00 89.38 181 GLU A O 1
ATOM 1339 N N . GLU A 1 182 ? 6.277 10.021 -5.364 1.00 91.38 182 GLU A N 1
ATOM 1340 C CA . GLU A 1 182 ? 6.916 9.334 -4.233 1.00 91.38 182 GLU A CA 1
ATOM 1341 C C . GLU A 1 182 ? 6.360 9.820 -2.891 1.00 91.38 182 GLU A C 1
ATO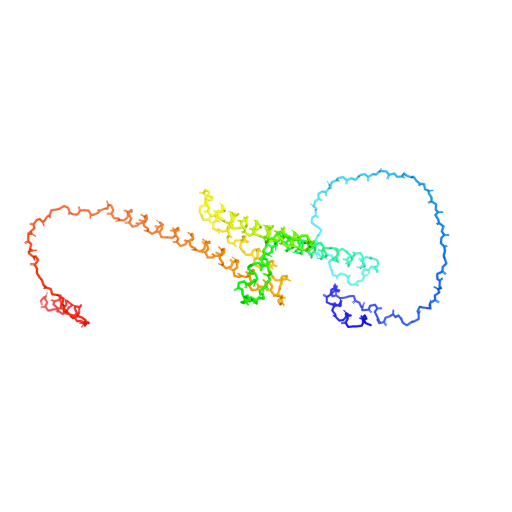M 1343 O O . GLU A 1 182 ? 5.820 9.048 -2.103 1.00 91.38 182 GLU A O 1
ATOM 1348 N N . ASN A 1 183 ? 6.423 11.129 -2.655 1.00 91.00 183 ASN A N 1
ATOM 1349 C CA . ASN A 1 183 ? 6.060 11.714 -1.369 1.00 91.00 183 ASN A CA 1
ATOM 1350 C C . ASN A 1 183 ? 4.551 11.609 -1.069 1.00 91.00 183 ASN A C 1
ATOM 1352 O O . ASN A 1 183 ? 4.163 11.446 0.085 1.00 91.00 183 ASN A O 1
ATOM 1356 N N . GLY A 1 184 ? 3.691 11.688 -2.091 1.00 91.75 184 GLY A N 1
ATOM 1357 C CA . GLY A 1 184 ? 2.242 11.527 -1.920 1.00 91.75 184 GLY A CA 1
ATOM 1358 C C . GLY A 1 184 ? 1.876 10.098 -1.517 1.00 91.75 184 GLY A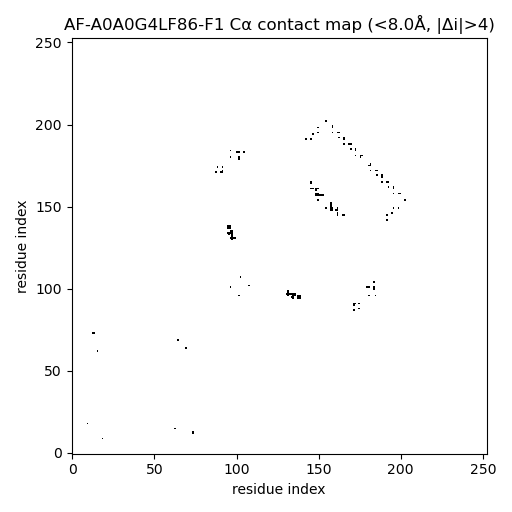 C 1
ATOM 1359 O O . GLY A 1 184 ? 1.130 9.885 -0.561 1.00 91.75 184 GLY A O 1
ATOM 1360 N N . ARG A 1 185 ? 2.480 9.118 -2.195 1.00 94.00 185 ARG A N 1
ATOM 1361 C CA . ARG A 1 185 ? 2.280 7.688 -1.928 1.00 94.00 185 ARG A CA 1
ATOM 1362 C C . ARG A 1 185 ? 2.804 7.289 -0.548 1.00 94.00 185 ARG A C 1
ATOM 1364 O O . ARG A 1 185 ? 2.077 6.642 0.201 1.00 94.00 185 ARG A O 1
ATOM 1371 N N . VAL A 1 186 ? 4.002 7.748 -0.171 1.00 94.75 186 VAL A N 1
ATOM 1372 C CA . VAL A 1 186 ? 4.573 7.504 1.168 1.00 94.75 186 VAL A CA 1
ATOM 1373 C C . VAL A 1 186 ? 3.647 8.030 2.266 1.00 94.75 186 VAL A C 1
ATOM 1375 O O . VAL A 1 186 ? 3.307 7.284 3.178 1.00 94.75 186 VAL A O 1
ATOM 1378 N N . ARG A 1 187 ? 3.156 9.271 2.152 1.00 94.19 187 ARG A N 1
ATOM 1379 C CA . ARG A 1 187 ? 2.239 9.862 3.147 1.00 94.19 187 ARG A CA 1
ATOM 1380 C C . ARG A 1 187 ? 0.918 9.113 3.267 1.00 94.19 187 ARG A C 1
ATOM 1382 O O . ARG A 1 187 ? 0.381 8.975 4.364 1.00 94.19 187 ARG A O 1
ATOM 1389 N N . PHE A 1 188 ? 0.374 8.642 2.146 1.00 95.44 188 PHE A N 1
ATOM 1390 C CA . PHE A 1 188 ? -0.832 7.821 2.161 1.00 95.44 188 PHE A CA 1
ATOM 1391 C C . PHE A 1 188 ? -0.607 6.525 2.955 1.00 95.44 188 PHE A C 1
ATOM 1393 O O . PHE A 1 188 ? -1.422 6.184 3.813 1.00 95.44 188 PHE A O 1
ATOM 1400 N N . ILE A 1 189 ? 0.522 5.850 2.723 1.00 96.94 189 ILE A N 1
ATOM 1401 C CA . ILE A 1 189 ? 0.896 4.611 3.419 1.00 96.94 189 ILE A CA 1
ATOM 1402 C C . ILE A 1 189 ? 1.174 4.868 4.903 1.00 96.94 189 ILE A C 1
ATOM 1404 O O . ILE A 1 189 ? 0.719 4.097 5.742 1.00 96.94 189 ILE A O 1
ATOM 1408 N N . GLU A 1 190 ? 1.832 5.972 5.261 1.00 96.69 190 GLU A N 1
ATOM 1409 C CA . GLU A 1 190 ? 1.992 6.396 6.662 1.00 96.69 190 GLU A CA 1
ATOM 1410 C C . GLU A 1 190 ? 0.633 6.590 7.357 1.00 96.69 190 GLU A C 1
ATOM 1412 O O . GLU A 1 190 ? 0.464 6.227 8.522 1.00 96.69 190 GLU A O 1
ATOM 1417 N N . GLY A 1 191 ? -0.365 7.111 6.637 1.00 96.62 191 GLY A N 1
ATOM 1418 C CA . GLY A 1 191 ? -1.741 7.204 7.124 1.00 96.62 191 GLY A CA 1
ATOM 1419 C C . GLY A 1 191 ? -2.376 5.838 7.408 1.00 96.62 191 GLY A C 1
ATOM 1420 O O . GLY A 1 191 ? -3.066 5.689 8.418 1.00 96.62 191 GLY A O 1
ATOM 1421 N N . LEU A 1 192 ? -2.122 4.836 6.558 1.00 97.06 192 LEU A N 1
ATOM 1422 C CA . LEU A 1 192 ? -2.558 3.454 6.796 1.00 97.06 192 LEU A CA 1
ATOM 1423 C C . LEU A 1 192 ? -1.825 2.833 7.991 1.00 97.06 192 LEU A C 1
ATOM 1425 O O . LEU A 1 192 ? -2.471 2.266 8.868 1.00 97.06 192 LEU A O 1
ATOM 1429 N N . ALA A 1 193 ? -0.502 3.000 8.076 1.00 97.50 193 ALA A N 1
ATOM 1430 C CA . ALA A 1 193 ? 0.304 2.514 9.196 1.00 97.50 193 ALA A CA 1
ATOM 1431 C C . ALA A 1 193 ? -0.210 3.065 10.533 1.00 97.50 193 ALA A C 1
ATOM 1433 O O . ALA A 1 193 ? -0.415 2.319 11.488 1.00 97.50 193 ALA A O 1
ATOM 1434 N N . LYS A 1 194 ? -0.534 4.362 10.574 1.00 97.50 194 LYS A N 1
ATOM 1435 C CA . LYS A 1 194 ? -1.112 5.001 11.758 1.00 97.50 194 LYS A CA 1
ATOM 1436 C C . LYS A 1 194 ? -2.451 4.379 12.175 1.00 97.50 194 LYS A C 1
ATOM 1438 O O . LYS A 1 194 ? -2.697 4.245 13.370 1.00 97.50 194 LYS A O 1
ATOM 1443 N N . MET A 1 195 ? -3.300 3.973 11.227 1.00 95.94 195 MET A N 1
ATOM 1444 C CA . MET A 1 195 ? -4.566 3.284 11.524 1.00 95.94 195 MET A CA 1
ATOM 1445 C C . MET A 1 195 ? -4.327 1.932 12.213 1.00 95.94 195 MET A C 1
ATOM 1447 O O . MET A 1 195 ? -5.015 1.599 13.179 1.00 95.94 195 MET A O 1
ATOM 1451 N N . VAL A 1 196 ? -3.325 1.183 11.748 1.00 97.25 196 VAL A N 1
ATOM 1452 C CA . VAL A 1 196 ? -2.912 -0.095 12.349 1.00 97.25 196 VAL A CA 1
ATOM 1453 C C . VAL A 1 196 ? -2.336 0.129 13.753 1.00 97.25 196 VAL A C 1
ATOM 1455 O O . VAL A 1 196 ? -2.734 -0.544 14.703 1.00 97.25 196 VAL A O 1
ATOM 1458 N N . GLU A 1 197 ? -1.468 1.128 13.926 1.00 96.69 197 GLU A N 1
ATOM 1459 C CA . GLU A 1 197 ? -0.891 1.491 15.229 1.00 96.69 197 GLU A CA 1
ATOM 1460 C C . GLU A 1 197 ? -1.937 1.974 16.245 1.00 96.69 197 GLU A C 1
ATOM 1462 O O . GLU A 1 197 ? -1.813 1.725 17.446 1.00 96.69 197 GLU A O 1
ATOM 1467 N N . GLU A 1 198 ? -2.952 2.717 15.802 1.00 95.69 198 GLU A N 1
ATOM 1468 C CA . GLU A 1 198 ? -4.060 3.155 16.655 1.00 95.69 198 GLU A CA 1
ATOM 1469 C C . GLU A 1 198 ? -4.876 1.963 17.159 1.00 95.69 198 GLU A C 1
ATOM 1471 O O . GLU A 1 198 ? -5.142 1.889 18.359 1.00 95.69 198 GLU A O 1
ATOM 1476 N N . ARG A 1 199 ? -5.178 0.989 16.291 1.00 94.19 199 ARG A N 1
ATOM 1477 C CA . ARG A 1 199 ? -5.845 -0.259 16.695 1.00 94.19 199 ARG A CA 1
ATOM 1478 C C . ARG A 1 199 ? -4.999 -1.104 17.632 1.00 94.19 199 ARG A C 1
ATOM 1480 O O . ARG A 1 199 ? -5.512 -1.594 18.632 1.00 94.19 199 ARG A O 1
ATOM 1487 N N . HIS A 1 200 ? -3.701 -1.211 17.371 1.00 94.44 200 HIS A N 1
ATOM 1488 C CA . HIS A 1 200 ? -2.787 -1.905 18.272 1.00 94.44 200 HIS A CA 1
ATOM 1489 C C . HIS A 1 200 ? -2.752 -1.264 19.666 1.00 94.44 200 HIS A C 1
ATOM 1491 O O . HIS A 1 200 ? -2.844 -1.960 20.677 1.00 94.44 200 HIS A O 1
ATOM 1497 N N . ARG A 1 201 ? -2.702 0.072 19.741 1.00 94.88 201 ARG A N 1
ATOM 1498 C CA . ARG A 1 201 ? -2.772 0.800 21.019 1.00 94.88 201 ARG A CA 1
ATOM 1499 C C . ARG A 1 201 ? -4.114 0.637 21.729 1.00 94.88 201 ARG A C 1
ATOM 1501 O O . ARG A 1 201 ? -4.130 0.556 22.955 1.00 94.88 201 ARG A O 1
ATOM 1508 N N . GLU A 1 202 ? -5.219 0.611 20.988 1.00 92.62 202 GLU A N 1
ATOM 1509 C CA . GLU A 1 202 ? -6.557 0.373 21.539 1.00 92.62 202 GLU A CA 1
ATOM 1510 C C . GLU A 1 202 ? -6.642 -1.011 22.196 1.00 92.62 202 GLU A C 1
ATOM 1512 O O . GLU A 1 202 ? -7.004 -1.093 23.368 1.00 92.62 202 GLU A O 1
ATOM 1517 N N . LEU A 1 203 ? -6.185 -2.068 21.514 1.00 91.62 203 LEU A N 1
ATOM 1518 C CA . LEU A 1 203 ? -6.176 -3.422 22.078 1.00 91.62 203 LEU A CA 1
ATOM 1519 C C . LEU A 1 203 ? -5.322 -3.544 23.344 1.00 91.62 203 LEU A C 1
ATOM 1521 O O . LEU A 1 203 ? -5.739 -4.184 24.309 1.00 91.62 203 LEU A O 1
ATOM 1525 N N . LEU A 1 204 ? -4.140 -2.920 23.372 1.00 91.12 204 LEU A N 1
ATOM 1526 C CA . LEU A 1 204 ? -3.297 -2.919 24.573 1.00 91.12 204 LEU A CA 1
ATOM 1527 C C . LEU A 1 204 ? -4.003 -2.241 25.752 1.00 91.12 204 LEU A C 1
ATOM 1529 O O . LEU A 1 204 ? -3.964 -2.740 26.875 1.00 91.12 204 LEU A O 1
ATOM 1533 N N . ARG A 1 205 ? -4.700 -1.132 25.493 1.00 92.88 205 ARG A N 1
ATOM 1534 C CA . ARG A 1 205 ? -5.465 -0.425 26.520 1.00 92.88 205 ARG A CA 1
ATOM 1535 C C . ARG A 1 205 ? -6.659 -1.244 27.022 1.00 92.88 205 ARG A C 1
ATOM 1537 O O . ARG A 1 205 ? -6.925 -1.245 28.221 1.00 92.88 205 ARG A O 1
ATOM 1544 N N . GLU A 1 206 ? -7.361 -1.955 26.143 1.00 89.06 206 GLU A N 1
ATOM 1545 C CA . GLU A 1 206 ? -8.455 -2.857 26.531 1.00 89.06 206 GLU A CA 1
ATOM 1546 C C . GLU A 1 206 ? -7.959 -4.036 27.384 1.00 89.06 206 GLU A C 1
ATOM 1548 O O . GLU A 1 206 ? -8.595 -4.398 28.381 1.00 89.06 206 GLU A O 1
ATOM 1553 N N . ALA A 1 207 ? -6.791 -4.593 27.054 1.00 88.06 207 ALA A N 1
ATOM 1554 C CA . ALA A 1 207 ? -6.132 -5.623 27.855 1.00 88.06 207 ALA A CA 1
ATOM 1555 C C . ALA A 1 207 ? -5.732 -5.108 29.255 1.00 88.06 207 ALA A C 1
ATOM 1557 O O . ALA A 1 207 ? -5.911 -5.798 30.259 1.00 88.06 207 ALA A O 1
ATOM 1558 N N . GLU A 1 208 ? -5.241 -3.869 29.357 1.00 87.69 208 GLU A N 1
ATOM 1559 C CA . GLU A 1 208 ? -4.935 -3.241 30.650 1.00 87.69 208 GLU A CA 1
ATOM 1560 C C . GLU A 1 208 ? -6.198 -2.970 31.487 1.00 87.69 208 GLU A C 1
ATOM 1562 O O . GLU A 1 208 ? -6.225 -3.240 32.693 1.00 87.69 208 GLU A O 1
ATOM 1567 N N . ASP A 1 209 ? -7.265 -2.459 30.866 1.00 87.56 209 ASP A N 1
ATOM 1568 C CA . ASP A 1 209 ? -8.527 -2.148 31.545 1.00 87.56 209 ASP A CA 1
ATOM 1569 C C . ASP A 1 209 ? -9.247 -3.416 32.042 1.00 87.56 209 ASP A C 1
ATOM 1571 O O . ASP A 1 209 ? -9.847 -3.405 33.123 1.00 87.56 209 ASP A O 1
ATOM 1575 N N . THR A 1 210 ? -9.169 -4.522 31.296 1.00 83.81 210 THR A N 1
ATOM 1576 C CA . THR A 1 210 ? -9.692 -5.832 31.723 1.00 83.81 210 THR A CA 1
ATOM 1577 C C . THR A 1 210 ? -8.893 -6.400 32.894 1.00 83.81 210 THR A C 1
ATOM 1579 O O . THR A 1 210 ? -9.488 -6.710 33.929 1.00 83.81 210 THR A O 1
ATOM 1582 N N . ALA A 1 211 ? -7.558 -6.398 32.823 1.00 81.31 211 ALA A N 1
ATOM 1583 C CA . ALA A 1 211 ? -6.699 -6.843 33.925 1.00 81.31 211 ALA A CA 1
ATOM 1584 C C . ALA A 1 211 ? -6.931 -6.042 35.224 1.00 81.31 211 ALA A C 1
ATOM 1586 O O . ALA A 1 211 ? -6.906 -6.590 36.333 1.00 81.31 211 ALA A O 1
ATOM 1587 N N . LYS A 1 212 ? -7.207 -4.736 35.109 1.00 79.19 212 LYS A N 1
ATOM 1588 C CA . LYS A 1 212 ? -7.484 -3.849 36.249 1.00 79.19 212 LYS A CA 1
ATOM 1589 C C . LYS A 1 212 ? -8.877 -4.051 36.856 1.00 79.19 212 LYS A C 1
ATOM 1591 O O . LYS A 1 212 ? -9.058 -3.829 38.055 1.00 79.19 212 LYS A O 1
ATOM 1596 N N . ARG A 1 213 ? -9.865 -4.470 36.058 1.00 74.81 213 ARG A N 1
ATOM 1597 C CA . ARG A 1 213 ? -11.198 -4.855 36.555 1.00 74.81 213 ARG A CA 1
ATOM 1598 C C . ARG A 1 213 ? -11.143 -6.187 37.299 1.00 74.81 213 ARG A C 1
ATOM 1600 O O . ARG A 1 213 ? -11.675 -6.264 38.402 1.00 74.81 213 ARG A O 1
ATOM 1607 N N . GLU A 1 214 ? -10.411 -7.166 36.774 1.00 63.97 214 GLU A N 1
ATOM 1608 C CA . GLU A 1 214 ? -10.236 -8.476 37.419 1.00 63.97 214 GLU A CA 1
ATOM 1609 C C . GLU A 1 214 ? -9.460 -8.392 38.746 1.00 63.97 214 GLU A C 1
ATOM 1611 O O . GLU A 1 214 ? -9.790 -9.082 39.709 1.00 63.97 214 GLU A O 1
ATOM 1616 N N . THR A 1 215 ? -8.487 -7.481 38.864 1.00 61.38 215 THR A N 1
ATOM 1617 C CA . THR A 1 215 ? -7.775 -7.226 40.135 1.00 61.38 215 THR A CA 1
ATOM 1618 C C . THR A 1 215 ? -8.522 -6.292 41.102 1.00 61.38 215 THR A C 1
ATOM 1620 O O . THR A 1 215 ? -8.190 -6.239 42.288 1.00 61.38 215 THR A O 1
ATOM 1623 N N . GLY A 1 216 ? -9.551 -5.571 40.638 1.00 55.47 216 GLY A N 1
ATOM 1624 C CA . GLY A 1 216 ? -10.341 -4.616 41.429 1.00 55.47 216 GLY A CA 1
ATOM 1625 C C . GLY A 1 216 ? -11.574 -5.202 42.130 1.00 55.47 216 GLY A C 1
ATOM 1626 O O . GLY A 1 216 ? -12.135 -4.557 43.020 1.00 55.47 216 GLY A O 1
ATOM 1627 N N . GLU A 1 217 ? -11.994 -6.422 41.786 1.00 50.78 217 GLU A N 1
ATOM 1628 C CA . GLU A 1 217 ? -13.222 -7.048 42.308 1.00 50.78 217 GLU A CA 1
ATOM 1629 C C . GLU A 1 217 ? -13.024 -7.848 43.615 1.00 50.78 217 GLU A C 1
ATOM 1631 O O . GLU A 1 217 ? -13.927 -8.541 44.078 1.00 50.78 217 GLU A O 1
ATOM 1636 N N . GLY A 1 218 ? -11.857 -7.713 44.261 1.00 50.66 218 GLY A N 1
ATOM 1637 C CA . GLY A 1 218 ? -11.496 -8.451 45.479 1.00 50.66 218 GLY A CA 1
ATOM 1638 C C . GLY A 1 218 ? -11.477 -7.668 46.798 1.00 50.66 218 GLY A C 1
ATOM 1639 O O . GLY A 1 218 ? -11.334 -8.289 47.848 1.00 50.66 218 GLY A O 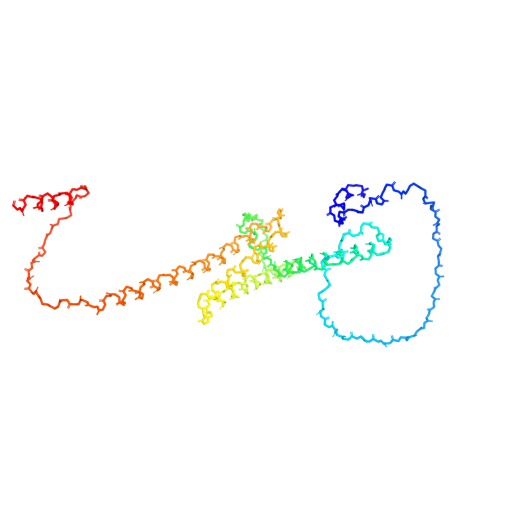1
ATOM 1640 N N . ASN A 1 219 ? -11.608 -6.333 46.819 1.00 48.78 219 ASN A N 1
ATOM 1641 C CA . ASN A 1 219 ? -11.474 -5.595 48.086 1.00 48.78 219 ASN A CA 1
ATOM 1642 C C . ASN A 1 219 ? -12.383 -4.363 48.198 1.00 48.78 219 ASN A C 1
ATOM 1644 O O . ASN A 1 219 ? -11.949 -3.218 48.091 1.00 48.78 219 ASN A O 1
ATOM 1648 N N . ARG A 1 220 ? -13.668 -4.600 48.484 1.00 50.94 220 ARG A N 1
ATOM 1649 C CA . ARG A 1 220 ? -14.524 -3.598 49.136 1.00 50.94 220 ARG A CA 1
ATOM 1650 C C . ARG A 1 220 ? -14.438 -3.781 50.658 1.00 50.94 220 ARG A C 1
ATOM 1652 O O . ARG A 1 220 ? -15.163 -4.633 51.178 1.00 50.94 220 ARG A O 1
ATOM 1659 N N . PRO A 1 221 ? -13.686 -2.966 51.421 1.00 45.94 221 PRO A N 1
ATOM 1660 C CA . PRO A 1 221 ? -13.962 -2.844 52.840 1.00 45.94 221 PRO A CA 1
ATOM 1661 C C . PRO A 1 221 ? -15.241 -2.016 52.996 1.00 45.94 221 PRO A C 1
ATOM 1663 O O . PRO A 1 221 ? -15.281 -0.801 52.800 1.00 45.94 221 PRO A O 1
ATOM 1666 N N . ARG A 1 222 ? -16.336 -2.697 53.335 1.00 48.19 222 ARG A N 1
ATOM 1667 C CA . ARG A 1 222 ? -17.501 -2.046 53.929 1.00 48.19 222 ARG A CA 1
ATOM 1668 C C . ARG A 1 222 ? -17.101 -1.478 55.296 1.00 48.19 222 ARG A C 1
ATOM 1670 O O . ARG A 1 222 ? -16.521 -2.199 56.100 1.00 48.19 222 ARG A O 1
ATOM 1677 N N . LYS A 1 223 ? -17.609 -0.268 55.570 1.00 41.38 223 LYS A N 1
ATOM 1678 C CA . LYS A 1 223 ? -17.932 0.322 56.889 1.00 41.38 223 LYS A CA 1
ATOM 1679 C C . LYS A 1 223 ? -16.912 1.323 57.447 1.00 41.38 223 LYS A C 1
ATOM 1681 O O . LYS A 1 223 ? -15.835 0.962 57.894 1.00 41.38 223 LYS A O 1
ATOM 1686 N N . GLY A 1 224 ? -17.339 2.586 57.518 1.00 35.03 224 GLY A N 1
ATOM 1687 C CA . GLY A 1 224 ? -16.622 3.625 58.255 1.00 35.03 224 GLY A CA 1
ATOM 1688 C C . GLY A 1 224 ? -17.152 5.036 58.019 1.00 35.03 224 GLY A C 1
ATOM 1689 O O . GLY A 1 224 ? -16.436 5.885 57.512 1.00 35.03 224 GLY A O 1
ATOM 1690 N N . SER A 1 225 ? -18.417 5.282 58.357 1.00 47.88 225 SER A N 1
ATOM 1691 C CA . SER A 1 225 ? -19.000 6.624 58.450 1.00 47.88 225 SER A CA 1
ATOM 1692 C C . SER A 1 225 ? -18.199 7.506 59.414 1.00 47.88 225 SER A C 1
ATOM 1694 O O . SER A 1 225 ? -18.301 7.276 60.615 1.00 47.88 225 SER A O 1
ATOM 1696 N N . VAL A 1 226 ? -17.528 8.560 58.934 1.00 38.56 226 VAL A N 1
ATOM 1697 C CA . VAL A 1 226 ? -17.335 9.797 59.713 1.00 38.56 226 VAL A CA 1
ATOM 1698 C C . VAL A 1 226 ? -17.296 11.005 58.769 1.00 38.56 226 VAL A C 1
ATOM 1700 O O . VAL A 1 226 ? -16.479 11.084 57.858 1.00 38.56 226 VAL A O 1
ATOM 1703 N N . LYS A 1 227 ? -18.209 11.952 59.005 1.00 42.50 227 LYS A N 1
ATOM 1704 C CA . LYS A 1 227 ? -18.199 13.317 58.464 1.00 42.50 227 LYS A CA 1
ATOM 1705 C C . LYS A 1 227 ? -16.847 13.993 58.725 1.00 42.50 227 LYS A C 1
ATOM 1707 O O . LYS A 1 227 ? -16.451 14.087 59.882 1.00 42.50 227 LYS A O 1
ATOM 1712 N N . ALA A 1 228 ? -16.257 14.625 57.713 1.00 37.09 228 ALA A N 1
ATOM 1713 C CA . ALA A 1 228 ? -15.437 15.816 57.920 1.00 37.09 228 ALA A CA 1
ATOM 1714 C C . ALA A 1 228 ? -15.548 16.758 56.712 1.00 37.09 228 ALA A C 1
ATOM 1716 O O . ALA A 1 228 ? -15.256 16.402 55.578 1.00 37.09 228 ALA A O 1
ATOM 1717 N N . LYS A 1 229 ? -16.075 17.938 57.035 1.00 37.19 229 LYS A N 1
ATOM 1718 C CA . LYS A 1 229 ? -16.219 19.190 56.290 1.00 37.19 229 LYS A CA 1
ATOM 1719 C C . LYS A 1 229 ? -15.182 19.460 55.187 1.00 37.19 229 LYS A C 1
ATOM 1721 O O . LYS A 1 229 ? -13.986 19.303 55.397 1.00 37.19 229 LYS A O 1
ATOM 1726 N N . ALA A 1 230 ? -15.691 20.015 54.089 1.00 41.06 230 ALA A N 1
ATOM 1727 C CA . ALA A 1 230 ? -14.968 20.892 53.179 1.00 41.06 230 ALA A CA 1
ATOM 1728 C C . ALA A 1 230 ? -14.361 22.098 53.916 1.00 41.06 230 ALA A C 1
ATOM 1730 O O . ALA A 1 230 ? -15.030 22.660 54.786 1.00 41.06 230 ALA A O 1
ATOM 1731 N N . GLU A 1 231 ? -13.143 22.491 53.544 1.00 38.34 231 GLU A N 1
ATOM 1732 C CA . GLU A 1 231 ? -12.773 23.859 53.136 1.00 38.34 231 GLU A CA 1
ATOM 1733 C C . GLU A 1 231 ? -11.267 23.943 52.817 1.00 38.34 231 GLU A C 1
ATOM 1735 O O . GLU A 1 231 ? -10.459 23.237 53.412 1.00 38.34 231 GLU A O 1
ATOM 1740 N N . GLU A 1 232 ? -10.963 24.802 51.842 1.00 40.56 232 GLU A N 1
ATOM 1741 C CA . GLU A 1 232 ? -9.695 25.473 51.523 1.00 40.56 232 GLU A CA 1
ATOM 1742 C C . GLU A 1 232 ? -8.336 24.739 51.544 1.00 40.56 232 GLU A C 1
ATOM 1744 O O . GLU A 1 232 ? -7.794 24.384 52.584 1.00 40.56 232 GLU A O 1
ATOM 1749 N N . ALA A 1 233 ? -7.681 24.696 50.372 1.00 41.25 233 ALA A N 1
ATOM 1750 C CA . ALA A 1 233 ? -6.434 25.449 50.137 1.00 41.25 233 ALA A CA 1
ATOM 1751 C C . ALA A 1 233 ? -5.897 25.199 48.714 1.00 41.25 233 ALA A C 1
ATOM 1753 O O . ALA A 1 233 ? -5.147 24.260 48.446 1.00 41.25 233 ALA A O 1
ATOM 1754 N N . LYS A 1 234 ? -6.251 26.094 47.784 1.00 48.94 234 LYS A N 1
ATOM 1755 C CA . LYS A 1 234 ? -5.423 26.372 46.607 1.00 48.94 234 LYS A CA 1
ATOM 1756 C C . LYS A 1 234 ? -4.204 27.161 47.079 1.00 48.94 234 LYS A C 1
ATOM 1758 O O . LYS A 1 234 ? -4.298 28.377 47.162 1.00 48.94 234 LYS A O 1
ATOM 1763 N N . THR A 1 235 ? -3.078 26.503 47.327 1.00 42.88 235 THR A N 1
ATOM 1764 C CA . THR A 1 235 ? -1.758 27.150 47.335 1.00 42.88 235 THR A CA 1
ATOM 1765 C C . THR A 1 235 ? -0.641 26.101 47.335 1.00 42.88 235 THR A C 1
ATOM 1767 O O . THR A 1 235 ? -0.704 25.115 48.056 1.00 42.88 235 THR A O 1
ATOM 1770 N N . ILE A 1 236 ? 0.412 26.393 46.562 1.00 44.84 236 ILE A N 1
ATOM 1771 C CA . ILE A 1 236 ? 1.778 25.839 46.650 1.00 44.84 236 ILE A CA 1
ATOM 1772 C C . ILE A 1 236 ? 2.075 24.629 45.743 1.00 44.84 236 ILE A C 1
ATOM 1774 O O . ILE A 1 236 ? 2.229 23.480 46.144 1.00 44.84 236 ILE A O 1
ATOM 1778 N N . LEU A 1 237 ? 2.291 24.975 44.471 1.00 45.59 237 LEU A N 1
ATOM 1779 C CA . LEU A 1 237 ? 3.558 24.715 43.779 1.00 45.59 237 LEU A CA 1
ATOM 1780 C C . LEU A 1 237 ? 4.740 24.628 44.771 1.00 45.59 237 LEU A C 1
ATOM 1782 O O . LEU A 1 237 ? 5.164 25.654 45.295 1.00 45.59 237 LEU A O 1
ATOM 1786 N N . GLY A 1 238 ? 5.277 23.429 45.015 1.00 44.16 238 GLY A N 1
ATOM 1787 C CA . GLY A 1 238 ? 6.541 23.268 45.744 1.00 44.16 238 GLY A CA 1
ATOM 1788 C C . GLY A 1 238 ? 6.637 22.019 46.617 1.00 44.16 238 GLY A C 1
ATOM 1789 O O . GLY A 1 238 ? 6.379 22.078 47.811 1.00 44.16 238 GLY A O 1
ATOM 1790 N N . GLY A 1 239 ? 7.039 20.895 46.017 1.00 57.22 239 GLY A N 1
ATOM 1791 C CA . GLY A 1 239 ? 8.124 20.007 46.476 1.00 57.22 239 GLY A CA 1
ATOM 1792 C C . GLY A 1 239 ? 8.320 19.583 47.943 1.00 57.22 239 GLY A C 1
ATOM 1793 O O . GLY A 1 239 ? 9.383 19.040 48.221 1.00 57.22 239 GLY A O 1
ATOM 1794 N N . TYR A 1 240 ? 7.387 19.770 48.882 1.00 60.03 240 TYR A N 1
ATOM 1795 C CA . TYR A 1 240 ? 7.634 19.480 50.307 1.00 60.03 240 TYR A CA 1
ATOM 1796 C C . TYR A 1 240 ? 6.436 18.817 51.008 1.00 60.03 240 TYR A C 1
ATOM 1798 O O . TYR A 1 240 ? 5.922 19.316 52.003 1.00 60.03 240 TYR A O 1
ATOM 1806 N N . GLY A 1 241 ? 5.981 17.667 50.497 1.00 64.00 241 GLY A N 1
ATOM 1807 C CA . GLY A 1 241 ? 4.911 16.867 51.126 1.00 64.00 241 GLY A CA 1
ATOM 1808 C C . GLY A 1 241 ? 5.348 15.485 51.628 1.00 64.00 241 GLY A C 1
ATOM 1809 O O . GLY A 1 241 ? 4.932 15.051 52.699 1.00 64.00 241 GLY A O 1
ATOM 1810 N N . LEU A 1 242 ? 6.235 14.803 50.896 1.00 70.62 242 LEU A N 1
ATOM 1811 C CA . LEU A 1 242 ? 6.589 13.401 51.167 1.00 70.62 242 LEU A CA 1
ATOM 1812 C C . LEU A 1 242 ? 7.670 13.228 52.248 1.00 70.62 242 LEU A C 1
ATOM 1814 O O . LEU A 1 242 ? 7.565 12.337 53.089 1.00 70.62 242 LEU A O 1
ATOM 1818 N N . MET A 1 243 ? 8.684 14.102 52.294 1.00 68.56 243 MET A N 1
ATOM 1819 C CA . MET A 1 243 ? 9.752 14.008 53.307 1.00 68.56 243 MET A CA 1
ATOM 1820 C C . MET A 1 243 ? 9.249 14.267 54.737 1.00 68.56 243 MET A C 1
ATOM 1822 O O . MET A 1 243 ? 9.732 13.645 55.678 1.00 68.56 243 MET A O 1
ATOM 1826 N N . SER A 1 244 ? 8.226 15.112 54.895 1.00 68.88 244 SER A N 1
ATOM 1827 C CA . SER A 1 244 ? 7.559 15.378 56.180 1.00 68.88 244 SER A CA 1
ATOM 1828 C C . SER A 1 244 ? 6.850 14.132 56.738 1.00 68.88 244 SER A C 1
ATOM 1830 O O . SER A 1 244 ? 6.932 13.841 57.935 1.00 68.88 244 SER A O 1
ATOM 1832 N N . GLN A 1 245 ? 6.214 13.340 55.865 1.00 69.94 245 GLN A N 1
ATOM 1833 C CA . GLN A 1 245 ? 5.558 12.087 56.251 1.00 69.94 245 GLN A CA 1
ATOM 1834 C C . GLN A 1 245 ? 6.569 11.001 56.648 1.00 69.94 245 GLN A C 1
ATOM 1836 O O . GLN A 1 245 ? 6.344 10.291 57.627 1.00 69.94 245 GLN A O 1
ATOM 1841 N N . LEU A 1 246 ? 7.715 10.916 55.964 1.00 75.19 246 LEU A N 1
ATOM 1842 C CA . LEU A 1 246 ? 8.793 9.982 56.320 1.00 75.19 246 LEU A CA 1
ATOM 1843 C C . LEU A 1 246 ? 9.473 10.345 57.647 1.00 75.19 246 LEU A C 1
ATOM 1845 O O . LEU A 1 246 ? 9.804 9.463 58.440 1.00 75.19 246 LEU A O 1
ATOM 1849 N N . GLN A 1 247 ? 9.641 11.638 57.930 1.00 73.19 247 GLN A N 1
ATOM 1850 C CA . GLN A 1 247 ? 10.254 12.091 59.177 1.00 73.19 247 GLN A CA 1
ATOM 1851 C C . GLN A 1 247 ? 9.376 11.767 60.397 1.00 73.19 247 GLN A C 1
ATOM 1853 O O . GLN A 1 247 ? 9.900 11.349 61.428 1.00 73.19 247 GLN A O 1
ATOM 1858 N N . LYS A 1 248 ? 8.045 11.851 60.251 1.00 72.06 248 LYS A N 1
ATOM 1859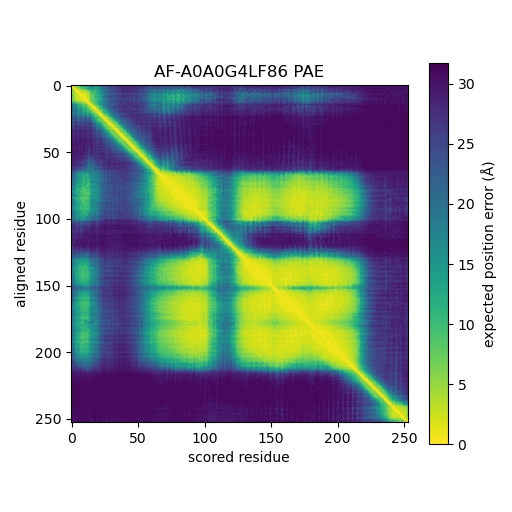 C CA . LYS A 1 248 ? 7.074 11.435 61.278 1.00 72.06 248 LYS A CA 1
ATOM 1860 C C . LYS A 1 248 ? 7.090 9.933 61.571 1.00 72.06 248 LYS A C 1
ATOM 1862 O O . LYS A 1 248 ? 6.887 9.553 62.718 1.00 72.06 248 LYS A O 1
ATOM 1867 N N . LEU A 1 249 ? 7.341 9.092 60.565 1.00 70.06 249 LEU A N 1
ATOM 1868 C CA . LEU A 1 249 ? 7.464 7.641 60.755 1.00 70.06 249 LEU A CA 1
ATOM 1869 C C . LEU A 1 249 ? 8.772 7.259 61.455 1.00 70.06 249 LEU A C 1
ATOM 1871 O O . LEU A 1 249 ? 8.798 6.309 62.228 1.00 70.06 249 LEU A O 1
ATOM 1875 N N . ARG A 1 250 ? 9.852 8.015 61.227 1.00 68.81 250 ARG A N 1
ATOM 1876 C CA . ARG A 1 250 ? 11.145 7.767 61.879 1.00 68.81 250 ARG A CA 1
ATOM 1877 C C . ARG A 1 250 ? 11.190 8.234 63.335 1.00 68.81 250 ARG A C 1
ATOM 1879 O O . ARG A 1 250 ? 11.901 7.634 64.128 1.00 68.81 250 ARG A O 1
ATOM 1886 N N . SER A 1 251 ? 10.479 9.304 63.687 1.00 72.12 251 SER A N 1
ATOM 1887 C CA . SER A 1 251 ? 10.448 9.826 65.062 1.00 72.12 251 SER A CA 1
ATOM 1888 C C . SER A 1 251 ? 9.373 9.182 65.946 1.00 72.12 251 SER A C 1
ATOM 1890 O O . SER A 1 251 ? 9.178 9.628 67.072 1.00 72.12 251 SER A O 1
ATOM 1892 N N . GLY A 1 252 ? 8.622 8.212 65.418 1.00 64.75 252 GLY A N 1
ATOM 1893 C CA . GLY A 1 252 ? 7.514 7.545 66.097 1.00 64.75 252 GLY A CA 1
ATOM 1894 C C . GLY A 1 252 ? 7.847 6.119 66.526 1.00 64.75 252 GLY A C 1
ATOM 1895 O O . GLY A 1 252 ? 7.140 5.205 66.109 1.00 64.75 252 GLY A O 1
ATOM 1896 N N . LEU A 1 253 ? 8.908 5.946 67.322 1.00 47.22 253 LEU A N 1
ATOM 1897 C CA . LEU A 1 253 ? 9.117 4.820 68.241 1.00 47.22 253 LEU A CA 1
ATOM 1898 C C . LEU A 1 253 ? 9.967 5.286 69.431 1.00 47.22 253 LEU A C 1
ATOM 1900 O O . LEU A 1 253 ? 11.014 5.922 69.172 1.00 47.22 253 LEU A O 1
#

Radius of gyration: 35.21 Å; Cα contacts (8 Å, |Δi|>4): 79; chains: 1; bounding box: 58×64×118 Å

Organism: Verticillium longisporum (NCBI:txid100787)

Secondary structure (DSSP, 8-state):
--GGGHHHHHTTS-TT---TTSS-S-------------------------------GGGTT-TT--HHHHHHHHHHHHHHHHHHHHHHHHHHHHS---HHHHHTTS----------SS-S--SSHHHHHHHHHHHHHHHHHHHHHHHHHHTSS-HHHHHHHHHHHHHHHHHHHGGGTTSTTHHHHHHHHHHHHHHHHHHHHHHHHHHHHHHHHHHHTT-------------------SS-SHHHHHHHHHT--